Protein AF-A0ABD5UNC5-F1 (afdb_monomer_lite)

Organism: NCBI:txid2004704

pLDDT: mean 85.74, std 14.03, range [37.25, 97.56]

Structure (mmCIF, N/CA/C/O backbone):
data_AF-A0ABD5UNC5-F1
#
_entry.id   AF-A0ABD5UNC5-F1
#
loop_
_atom_site.group_PDB
_atom_site.id
_atom_site.type_symbol
_atom_site.label_atom_id
_atom_site.label_alt_id
_atom_site.label_comp_id
_atom_site.label_asym_id
_atom_site.label_entity_id
_atom_site.label_seq_id
_atom_site.pdbx_PDB_ins_code
_atom_site.Cartn_x
_atom_site.Cartn_y
_atom_site.Cartn_z
_atom_site.occupancy
_atom_site.B_iso_or_equiv
_atom_site.auth_seq_id
_atom_site.auth_comp_id
_atom_site.auth_asym_id
_atom_site.auth_atom_id
_atom_site.pdbx_PDB_model_num
ATOM 1 N N . MET A 1 1 ? -6.458 -0.733 -30.328 1.00 37.25 1 MET A N 1
ATOM 2 C CA . MET A 1 1 ? -7.534 -0.278 -29.424 1.00 37.25 1 MET A CA 1
ATOM 3 C C . MET A 1 1 ? -7.035 0.997 -28.758 1.00 37.25 1 MET A C 1
ATOM 5 O O . MET A 1 1 ? -5.871 1.018 -28.375 1.00 37.25 1 MET A O 1
ATOM 9 N N . GLU A 1 2 ? -7.811 2.083 -28.759 1.00 41.31 2 GLU A N 1
ATOM 10 C CA . GLU A 1 2 ? -7.391 3.372 -28.186 1.00 41.31 2 GLU A CA 1
ATOM 11 C C . GLU A 1 2 ? -7.796 3.440 -26.714 1.00 41.31 2 GLU A C 1
ATOM 13 O O . GLU A 1 2 ? -8.978 3.380 -26.391 1.00 41.31 2 GLU A O 1
ATOM 18 N N . PHE A 1 3 ? -6.804 3.547 -25.832 1.00 47.53 3 PHE A N 1
ATOM 19 C CA . PHE A 1 3 ? -7.015 3.839 -24.422 1.00 47.53 3 PHE A CA 1
ATOM 20 C C . PHE A 1 3 ? -7.286 5.344 -24.301 1.00 47.53 3 PHE A C 1
ATOM 22 O O . PHE A 1 3 ? -6.379 6.155 -24.470 1.00 47.53 3 PHE A O 1
ATOM 29 N N . THR A 1 4 ? -8.551 5.726 -24.129 1.00 44.34 4 THR A N 1
ATOM 30 C CA . THR A 1 4 ? -8.990 7.137 -24.101 1.00 44.34 4 THR A CA 1
ATOM 31 C C . THR A 1 4 ? -9.216 7.694 -22.697 1.00 44.34 4 THR A C 1
ATOM 33 O O . THR A 1 4 ? -9.552 8.871 -22.563 1.00 44.34 4 THR A O 1
ATOM 36 N N . GLU A 1 5 ? -9.016 6.903 -21.642 1.00 49.81 5 GLU A N 1
ATOM 37 C CA . GLU A 1 5 ? -9.008 7.435 -20.279 1.00 49.81 5 GLU A CA 1
ATOM 38 C C . GLU A 1 5 ? -7.608 7.958 -19.937 1.00 49.81 5 GLU A C 1
ATOM 40 O O . GLU A 1 5 ? -6.726 7.211 -19.528 1.00 49.81 5 GLU A O 1
ATOM 45 N N . LYS A 1 6 ? -7.403 9.278 -20.046 1.00 56.34 6 LYS A N 1
ATOM 46 C CA . LYS A 1 6 ? -6.459 9.956 -19.134 1.00 56.34 6 LYS A CA 1
ATOM 47 C C . LYS A 1 6 ? -6.861 9.558 -17.718 1.00 56.34 6 LYS A C 1
ATOM 49 O O . LYS A 1 6 ? -8.071 9.555 -17.506 1.00 56.34 6 LYS A O 1
ATOM 54 N N . PHE A 1 7 ? -5.921 9.235 -16.813 1.00 55.91 7 PHE A N 1
ATOM 55 C CA . PHE A 1 7 ? -6.208 8.771 -15.442 1.00 55.91 7 PHE A CA 1
ATOM 56 C C . PHE A 1 7 ? -7.476 9.424 -14.893 1.00 55.91 7 PHE A C 1
ATOM 58 O O . PHE A 1 7 ? -7.463 10.564 -14.424 1.00 55.91 7 PHE A O 1
ATOM 65 N N . ASN A 1 8 ? -8.598 8.716 -15.020 1.00 49.81 8 ASN A N 1
ATOM 66 C CA . ASN A 1 8 ? -9.839 9.181 -14.459 1.00 49.81 8 ASN A CA 1
ATOM 67 C C . ASN A 1 8 ? -9.740 8.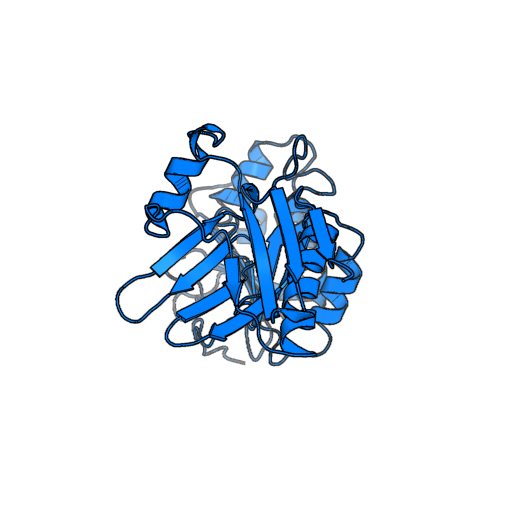752 -13.006 1.00 49.81 8 ASN A C 1
ATOM 69 O O . ASN A 1 8 ? -9.788 7.559 -12.709 1.00 49.81 8 ASN A O 1
ATOM 73 N N . ALA A 1 9 ? -9.502 9.734 -12.136 1.00 49.94 9 ALA A N 1
ATOM 74 C CA . ALA A 1 9 ? -9.335 9.630 -10.690 1.00 49.94 9 ALA A CA 1
ATOM 75 C C . ALA A 1 9 ? -10.591 9.104 -9.959 1.00 49.94 9 ALA A C 1
ATOM 77 O O . ALA A 1 9 ? -10.837 9.468 -8.812 1.00 49.94 9 ALA A O 1
ATOM 78 N N . ALA A 1 10 ? -11.404 8.272 -10.618 1.00 54.72 10 ALA A N 1
ATOM 79 C CA . ALA A 1 10 ? -12.440 7.446 -10.021 1.00 54.72 10 ALA A CA 1
ATOM 80 C C . ALA A 1 10 ? -11.752 6.369 -9.164 1.00 54.72 10 ALA A C 1
ATOM 82 O O . ALA A 1 10 ? -11.557 5.238 -9.588 1.00 54.72 10 ALA A O 1
ATOM 83 N N . GLU A 1 11 ? -11.286 6.857 -8.018 1.00 71.31 11 GLU A N 1
ATOM 84 C CA . GLU A 1 11 ? -10.721 6.263 -6.812 1.00 71.31 11 GLU A CA 1
ATOM 85 C C . GLU A 1 11 ? -9.993 4.910 -6.947 1.00 71.31 11 GLU A C 1
ATOM 87 O O . GLU A 1 11 ? -10.615 3.888 -7.250 1.00 71.31 11 GLU A O 1
ATOM 92 N N . PRO A 1 12 ? -8.677 4.841 -6.644 1.00 89.06 12 PRO A N 1
ATOM 93 C CA . PRO A 1 12 ? -8.056 3.571 -6.274 1.00 89.06 12 PRO A CA 1
ATOM 94 C C . PRO A 1 12 ? -8.905 2.814 -5.258 1.00 89.06 12 PRO A C 1
ATOM 96 O O . PRO A 1 12 ? -9.406 3.371 -4.288 1.00 89.06 12 PRO A O 1
ATOM 99 N N . THR A 1 13 ? -9.019 1.508 -5.461 1.00 93.19 13 THR A N 1
ATOM 100 C CA . THR A 1 13 ? -9.712 0.627 -4.514 1.00 93.19 13 THR A CA 1
ATOM 101 C C . THR A 1 13 ? -8.824 0.273 -3.326 1.00 93.19 13 THR A C 1
ATOM 103 O O . THR A 1 13 ? -9.299 0.112 -2.205 1.00 93.19 13 THR A O 1
ATOM 106 N N . HIS A 1 14 ? -7.521 0.149 -3.578 1.00 95.31 14 HIS A N 1
ATOM 107 C CA . HIS A 1 14 ? -6.526 -0.314 -2.626 1.00 95.31 14 HIS A CA 1
ATOM 108 C C . HIS A 1 14 ? -5.217 0.445 -2.819 1.00 95.31 14 HIS A C 1
ATOM 110 O O . HIS A 1 14 ? -5.022 1.179 -3.791 1.00 95.31 14 HIS A O 1
ATOM 116 N N . ARG A 1 15 ? -4.292 0.231 -1.892 1.00 94.56 15 ARG A N 1
ATOM 117 C CA . ARG A 1 15 ? -2.921 0.716 -1.982 1.00 94.56 15 ARG A CA 1
ATOM 118 C C . ARG A 1 15 ? -1.950 -0.304 -1.413 1.00 94.56 15 ARG A C 1
ATOM 120 O O . ARG A 1 15 ? -2.262 -0.979 -0.432 1.00 94.56 15 ARG A O 1
ATOM 127 N N . LEU A 1 16 ? -0.771 -0.374 -2.016 1.00 96.06 16 LEU A N 1
ATOM 128 C CA . LEU A 1 16 ? 0.366 -1.093 -1.460 1.00 96.06 16 LEU A CA 1
ATOM 129 C C . LEU A 1 16 ? 1.067 -0.181 -0.455 1.00 96.06 16 LEU A C 1
ATOM 131 O O . LEU A 1 16 ? 1.453 0.939 -0.793 1.00 96.06 16 LEU A O 1
ATOM 135 N N . VAL A 1 17 ? 1.249 -0.656 0.772 1.00 93.00 17 VAL A N 1
ATOM 136 C CA . VAL A 1 17 ? 1.934 0.096 1.826 1.00 93.00 17 VAL A CA 1
ATOM 137 C C . VAL A 1 17 ? 3.121 -0.688 2.352 1.00 93.00 17 VAL A C 1
ATOM 139 O O . VAL A 1 17 ? 3.086 -1.912 2.447 1.00 93.00 17 VAL A O 1
ATOM 142 N N . THR A 1 18 ? 4.173 0.045 2.704 1.00 91.19 18 THR A N 1
ATOM 143 C CA . THR A 1 18 ? 5.412 -0.493 3.269 1.00 91.19 18 THR A CA 1
ATOM 144 C C . THR A 1 18 ? 5.856 0.405 4.416 1.00 91.19 18 THR A C 1
ATOM 146 O O . THR A 1 18 ? 6.025 1.613 4.220 1.00 91.19 18 THR A O 1
ATOM 149 N N . ARG A 1 19 ? 6.080 -0.156 5.604 1.00 88.62 19 ARG A N 1
ATOM 150 C CA . ARG A 1 19 ? 6.693 0.556 6.727 1.00 88.62 19 ARG A CA 1
ATOM 151 C C . ARG A 1 19 ? 8.207 0.439 6.668 1.00 88.62 19 ARG A C 1
ATOM 153 O O . ARG A 1 19 ? 8.762 -0.613 6.376 1.00 88.62 19 ARG A O 1
ATOM 160 N N . ARG A 1 20 ? 8.882 1.534 7.022 1.00 83.06 20 ARG A N 1
ATOM 161 C CA . ARG A 1 20 ? 10.329 1.527 7.247 1.00 83.06 20 ARG A CA 1
ATOM 162 C C . ARG A 1 20 ? 10.616 0.866 8.589 1.00 83.06 20 ARG A C 1
ATOM 164 O O . ARG A 1 20 ? 10.454 1.493 9.635 1.00 83.06 20 ARG A O 1
ATOM 171 N N . LEU A 1 21 ? 11.011 -0.400 8.544 1.00 84.12 21 LEU A N 1
ATOM 172 C CA . LEU A 1 21 ? 11.432 -1.150 9.720 1.00 84.12 21 LEU A CA 1
ATOM 173 C C . LEU A 1 21 ? 12.864 -0.761 10.113 1.00 84.12 21 LEU A C 1
ATOM 175 O O . LEU A 1 21 ? 13.703 -0.451 9.266 1.00 84.12 21 LEU A O 1
ATOM 179 N N . SER A 1 22 ? 13.152 -0.762 11.415 1.00 83.69 22 SER A N 1
ATOM 180 C CA . SER A 1 22 ? 14.486 -0.419 11.916 1.00 83.69 22 SER A CA 1
ATOM 181 C C . SER A 1 22 ? 15.537 -1.393 11.377 1.00 83.69 22 SER A C 1
ATOM 183 O O . SER A 1 22 ? 15.379 -2.605 11.496 1.00 83.69 22 SER A O 1
ATOM 185 N N . GLY A 1 23 ? 16.610 -0.857 10.792 1.00 85.50 23 GLY A N 1
ATOM 186 C CA . GLY A 1 23 ? 17.706 -1.650 10.231 1.00 85.50 23 GLY A CA 1
ATOM 187 C C . GLY A 1 23 ? 17.432 -2.275 8.860 1.00 85.50 23 GLY A C 1
ATOM 188 O O . GLY A 1 23 ? 18.337 -2.914 8.336 1.00 85.50 23 GLY A O 1
ATOM 189 N N . VAL A 1 24 ? 16.246 -2.067 8.277 1.00 87.38 24 VAL A N 1
ATOM 190 C CA . VAL A 1 24 ? 15.880 -2.559 6.940 1.00 87.38 24 VAL A CA 1
ATOM 191 C C . VAL A 1 24 ? 16.110 -1.461 5.902 1.00 87.38 24 VAL A C 1
ATOM 193 O O . VAL A 1 24 ? 15.627 -0.335 6.052 1.00 87.38 24 VAL A O 1
ATOM 196 N N . LYS A 1 25 ? 16.862 -1.784 4.853 1.00 87.06 25 LYS A N 1
ATOM 197 C CA . LYS A 1 25 ? 17.109 -0.941 3.679 1.00 87.06 25 LYS A CA 1
ATOM 198 C C . LYS A 1 25 ? 16.120 -1.273 2.566 1.00 87.06 25 LYS A C 1
ATOM 200 O O . LYS A 1 25 ? 15.528 -2.343 2.554 1.00 87.06 25 LYS A O 1
ATOM 205 N N . ASP A 1 26 ? 15.959 -0.368 1.606 1.00 84.56 26 ASP A N 1
ATOM 206 C CA . ASP A 1 26 ? 14.954 -0.511 0.542 1.00 84.56 26 ASP A CA 1
ATOM 207 C C . ASP A 1 26 ? 15.182 -1.702 -0.401 1.00 84.56 26 ASP A C 1
ATOM 209 O O . ASP A 1 26 ? 14.208 -2.212 -0.953 1.00 84.56 26 ASP A O 1
ATOM 213 N N . TRP A 1 27 ? 16.435 -2.129 -0.566 1.00 84.38 27 TRP A N 1
ATOM 214 C CA . TRP A 1 27 ? 16.829 -3.291 -1.370 1.00 84.38 27 TRP A CA 1
ATOM 215 C C . TRP A 1 27 ? 16.905 -4.597 -0.563 1.00 84.38 27 TRP A C 1
ATOM 217 O O . TRP A 1 27 ? 17.105 -5.656 -1.145 1.00 84.38 27 TRP A O 1
ATOM 227 N N . ASP A 1 28 ? 16.712 -4.562 0.761 1.00 88.62 28 ASP A N 1
ATOM 228 C CA . ASP A 1 28 ? 16.601 -5.796 1.549 1.00 88.62 28 ASP A CA 1
ATOM 229 C C . ASP A 1 28 ? 15.289 -6.530 1.200 1.00 88.62 28 ASP A C 1
ATOM 231 O O . ASP A 1 28 ? 14.371 -5.946 0.624 1.00 88.62 28 ASP A O 1
ATOM 235 N N . GLU A 1 29 ? 15.142 -7.800 1.591 1.00 86.69 29 GLU A N 1
ATOM 236 C CA . GLU A 1 29 ? 13.935 -8.604 1.300 1.00 86.69 29 GLU A CA 1
ATOM 237 C C . GLU A 1 29 ? 12.630 -7.966 1.809 1.00 86.69 29 GLU A C 1
ATOM 239 O O . GLU A 1 29 ? 11.585 -8.087 1.173 1.00 86.69 29 GLU A O 1
ATOM 244 N N . LEU A 1 30 ? 12.700 -7.265 2.946 1.00 88.25 30 LEU A N 1
ATOM 245 C CA . LEU A 1 30 ? 11.582 -6.529 3.554 1.00 88.25 30 LEU A CA 1
ATOM 246 C C . LEU A 1 30 ? 11.577 -5.036 3.174 1.00 88.25 30 LEU A C 1
ATOM 248 O O . LEU A 1 30 ? 10.796 -4.250 3.714 1.00 88.25 30 LEU A O 1
ATOM 252 N N . GLY A 1 31 ? 12.496 -4.629 2.301 1.00 88.12 31 GLY A N 1
ATOM 253 C CA . GLY A 1 31 ? 12.690 -3.258 1.861 1.00 88.12 31 GLY A CA 1
ATOM 254 C C . GLY A 1 31 ? 11.574 -2.770 0.948 1.00 88.12 31 GLY A C 1
ATOM 255 O O . GLY A 1 31 ? 11.009 -3.532 0.165 1.00 88.12 31 GLY A O 1
ATOM 256 N N . GLY A 1 32 ? 11.259 -1.474 1.023 1.00 89.44 32 GLY A N 1
ATOM 257 C CA . GLY A 1 32 ? 10.120 -0.905 0.303 1.00 89.44 32 GLY A CA 1
ATOM 258 C C . GLY A 1 32 ? 10.171 -1.130 -1.211 1.00 89.44 32 GLY A C 1
ATOM 259 O O . GLY A 1 32 ? 9.135 -1.410 -1.812 1.00 89.44 32 GLY A O 1
ATOM 260 N N . VAL A 1 33 ? 11.362 -1.060 -1.819 1.00 89.94 33 VAL A N 1
ATOM 261 C CA . VAL A 1 33 ? 11.522 -1.271 -3.266 1.00 89.94 33 VAL A CA 1
ATOM 262 C C . VAL A 1 33 ? 11.412 -2.748 -3.628 1.00 89.94 33 VAL A C 1
ATOM 264 O O . VAL A 1 33 ? 10.705 -3.083 -4.576 1.00 89.94 33 VAL A O 1
ATOM 267 N N . THR A 1 34 ? 12.042 -3.644 -2.866 1.00 91.25 34 THR A N 1
ATOM 268 C CA . THR A 1 34 ? 11.933 -5.092 -3.103 1.00 91.25 34 THR A CA 1
ATOM 269 C C . THR A 1 34 ? 10.481 -5.563 -3.036 1.00 91.25 34 THR A C 1
ATOM 271 O O . THR A 1 34 ? 10.030 -6.301 -3.914 1.00 91.25 34 THR A O 1
ATOM 274 N N . VAL A 1 35 ? 9.722 -5.079 -2.049 1.00 93.56 35 VAL A N 1
ATOM 275 C CA . VAL A 1 35 ? 8.286 -5.357 -1.916 1.00 93.56 35 VAL A CA 1
ATOM 276 C C . VAL A 1 35 ? 7.491 -4.814 -3.100 1.00 93.56 35 VAL A C 1
ATOM 278 O O . VAL A 1 35 ? 6.660 -5.526 -3.666 1.00 93.56 35 VAL A O 1
ATOM 281 N N . GLU A 1 36 ? 7.745 -3.568 -3.502 1.00 94.81 36 GLU A N 1
ATOM 282 C CA . GLU A 1 36 ? 7.084 -2.968 -4.662 1.00 94.81 36 GLU A CA 1
ATOM 283 C C . GLU A 1 36 ? 7.355 -3.778 -5.935 1.00 94.81 36 GLU A C 1
ATOM 285 O O . GLU A 1 36 ? 6.426 -4.085 -6.677 1.00 94.81 36 GLU A O 1
ATOM 290 N N . ASN A 1 37 ? 8.595 -4.217 -6.149 1.00 94.06 37 ASN A N 1
ATOM 291 C CA . ASN A 1 37 ? 8.969 -5.039 -7.296 1.00 94.06 37 ASN A CA 1
ATOM 292 C C . ASN A 1 37 ? 8.259 -6.404 -7.288 1.00 94.06 37 ASN A C 1
ATOM 294 O O . ASN A 1 37 ? 7.805 -6.862 -8.337 1.00 94.06 37 ASN A O 1
ATOM 298 N N . GLN A 1 38 ? 8.116 -7.050 -6.125 1.00 94.69 38 GLN A N 1
ATOM 299 C CA . GLN A 1 38 ? 7.338 -8.290 -5.999 1.00 94.69 38 GLN A CA 1
ATOM 300 C C . GLN A 1 38 ? 5.862 -8.071 -6.353 1.00 94.69 38 GLN A C 1
ATOM 302 O O . GLN A 1 38 ? 5.294 -8.852 -7.117 1.00 94.69 38 GLN A O 1
ATOM 307 N N . ALA A 1 39 ? 5.256 -6.989 -5.858 1.00 96.56 39 ALA A N 1
ATOM 308 C CA . ALA A 1 39 ? 3.879 -6.639 -6.189 1.00 96.56 39 ALA A CA 1
ATOM 309 C C . ALA A 1 39 ? 3.716 -6.333 -7.686 1.00 96.56 39 ALA A C 1
ATOM 311 O O . ALA A 1 39 ? 2.791 -6.841 -8.316 1.00 96.56 39 ALA A O 1
ATOM 312 N N . ILE A 1 40 ? 4.633 -5.563 -8.282 1.00 96.69 40 ILE A N 1
ATOM 313 C CA . ILE A 1 40 ? 4.615 -5.243 -9.716 1.00 96.69 40 ILE A CA 1
ATOM 314 C C . ILE A 1 40 ? 4.693 -6.518 -10.562 1.00 96.69 40 ILE A C 1
ATOM 316 O O . ILE A 1 40 ? 3.942 -6.642 -11.526 1.00 96.69 40 ILE A O 1
ATOM 320 N N . ARG A 1 41 ? 5.532 -7.497 -10.194 1.00 96.75 41 ARG A N 1
ATOM 321 C CA . ARG A 1 41 ? 5.609 -8.789 -10.902 1.00 96.75 41 ARG A CA 1
ATOM 322 C C . ARG A 1 41 ? 4.266 -9.514 -10.935 1.00 96.75 41 ARG A C 1
ATOM 324 O O . ARG A 1 41 ? 3.909 -10.031 -11.987 1.00 96.75 41 ARG A O 1
ATOM 331 N N . VAL A 1 42 ? 3.529 -9.516 -9.823 1.00 96.81 42 VAL A N 1
ATOM 332 C CA . VAL A 1 42 ? 2.164 -10.066 -9.768 1.00 96.81 42 VAL A CA 1
ATOM 333 C C . VAL A 1 42 ? 1.223 -9.245 -10.644 1.00 96.81 42 VAL A C 1
ATOM 335 O O . VAL A 1 42 ? 0.482 -9.797 -11.443 1.00 96.81 42 VAL A O 1
ATOM 338 N N . LEU A 1 43 ? 1.262 -7.918 -10.532 1.00 97.19 43 LEU A N 1
ATOM 339 C CA . LEU A 1 43 ? 0.367 -7.021 -11.266 1.00 97.19 43 LEU A CA 1
ATOM 340 C C . LEU A 1 43 ? 0.548 -7.119 -12.786 1.00 97.19 43 LEU A C 1
ATOM 342 O O . LEU A 1 43 ? -0.435 -7.035 -13.520 1.00 97.19 43 LEU A O 1
ATOM 346 N N . MET A 1 44 ? 1.775 -7.342 -13.264 1.00 97.38 44 MET A N 1
ATOM 347 C CA . MET A 1 44 ? 2.052 -7.575 -14.684 1.00 97.38 44 MET A CA 1
ATOM 348 C C . MET A 1 44 ? 1.390 -8.850 -15.223 1.00 97.38 44 MET A C 1
ATOM 350 O O . MET A 1 44 ? 1.097 -8.893 -16.412 1.00 97.38 44 MET A O 1
ATOM 354 N N . ASP A 1 45 ? 1.077 -9.849 -14.387 1.00 96.38 45 ASP A N 1
ATOM 355 C CA . ASP A 1 45 ? 0.327 -11.039 -14.828 1.00 96.38 45 ASP A CA 1
ATOM 356 C C . ASP A 1 45 ? -1.122 -10.706 -15.228 1.00 96.38 45 ASP A C 1
ATOM 358 O O . ASP A 1 45 ? -1.757 -11.465 -15.960 1.00 96.38 45 ASP A O 1
ATOM 362 N N . TYR A 1 46 ? -1.640 -9.562 -14.771 1.00 95.00 46 TYR A N 1
ATOM 363 C CA . TYR A 1 46 ? -2.988 -9.075 -15.071 1.00 95.00 46 TYR A CA 1
ATOM 364 C C . TYR A 1 46 ? -2.996 -7.968 -16.138 1.00 95.00 46 TYR A C 1
ATOM 366 O O . TYR A 1 46 ? -4.064 -7.582 -16.613 1.00 95.00 46 TYR A O 1
ATOM 374 N N . GLY A 1 47 ? -1.827 -7.441 -16.513 1.00 94.69 47 GLY A N 1
ATOM 375 C CA . GLY A 1 47 ? -1.682 -6.341 -17.465 1.00 94.69 47 GLY A CA 1
ATOM 376 C C . GLY A 1 47 ? -1.461 -6.794 -18.910 1.00 94.69 47 GLY A C 1
ATOM 377 O O . GLY A 1 47 ? -0.928 -7.866 -19.174 1.00 94.69 47 GLY A O 1
ATOM 378 N N . THR A 1 48 ? -1.819 -5.931 -19.861 1.00 95.75 48 THR A N 1
ATOM 379 C CA . THR A 1 48 ? -1.450 -6.045 -21.285 1.00 95.75 48 THR A CA 1
ATOM 380 C C . THR A 1 48 ? -0.327 -5.079 -21.672 1.00 95.75 48 THR A C 1
ATOM 382 O O . THR A 1 48 ? 0.301 -5.238 -22.719 1.00 95.75 48 THR A O 1
ATOM 385 N N . ALA A 1 49 ? -0.047 -4.071 -20.841 1.00 96.06 49 ALA A N 1
ATOM 386 C CA . ALA A 1 49 ? 1.045 -3.131 -21.059 1.00 96.06 49 ALA A CA 1
ATOM 387 C C . ALA A 1 49 ? 1.564 -2.520 -19.752 1.00 96.06 49 ALA A C 1
ATOM 389 O O . ALA A 1 49 ? 0.852 -2.447 -18.748 1.00 96.06 49 ALA A O 1
ATOM 390 N N . VAL A 1 50 ? 2.793 -2.012 -19.813 1.00 96.19 50 VAL A N 1
ATOM 391 C CA . VAL A 1 50 ? 3.398 -1.162 -18.784 1.00 96.19 50 VAL A CA 1
ATOM 392 C C . VAL A 1 50 ? 3.745 0.181 -19.401 1.00 96.19 50 VAL A C 1
ATOM 394 O O . VAL A 1 50 ? 4.300 0.231 -20.499 1.00 96.19 50 VAL A O 1
ATOM 397 N N . HIS A 1 51 ? 3.422 1.265 -18.705 1.00 94.50 51 HIS A N 1
ATOM 398 C CA . HIS A 1 51 ? 3.900 2.600 -19.042 1.00 94.50 51 HIS A CA 1
ATOM 399 C C . HIS A 1 51 ? 4.970 3.034 -18.032 1.00 94.50 51 HIS A C 1
ATOM 401 O O . HIS A 1 51 ? 4.801 2.868 -16.822 1.00 94.50 51 HIS A O 1
ATOM 407 N N . LEU A 1 52 ? 6.074 3.571 -18.550 1.00 93.62 52 LEU A N 1
ATOM 408 C CA . LEU A 1 52 ? 7.256 3.997 -17.803 1.00 93.62 52 LEU A CA 1
ATOM 409 C C . LEU A 1 52 ? 7.498 5.483 -18.104 1.00 93.62 52 LEU A C 1
ATOM 411 O O . LEU A 1 52 ? 7.799 5.840 -19.242 1.00 93.62 52 LEU A O 1
ATOM 415 N N . GLY A 1 53 ? 7.351 6.350 -17.109 1.00 91.94 53 GLY A N 1
ATOM 416 C CA . GLY A 1 53 ? 7.728 7.757 -17.185 1.00 91.94 53 GLY A CA 1
ATOM 417 C C . GLY A 1 53 ? 9.163 7.924 -16.707 1.00 91.94 53 GLY A C 1
ATOM 418 O O . GLY A 1 53 ? 9.469 7.591 -15.563 1.00 91.94 53 GLY A O 1
ATOM 419 N N . LEU A 1 54 ? 10.039 8.440 -17.565 1.00 89.12 54 LEU A N 1
ATOM 420 C CA . LEU A 1 54 ? 11.471 8.559 -17.279 1.00 89.12 54 LEU A CA 1
ATOM 421 C C . LEU A 1 54 ? 11.927 10.017 -17.346 1.00 89.12 54 LEU A C 1
ATOM 423 O O . LEU A 1 54 ? 11.437 10.784 -18.172 1.00 89.12 54 LEU A O 1
ATOM 427 N N . ASP A 1 55 ? 12.890 10.403 -16.506 1.00 85.94 55 ASP A N 1
ATOM 428 C CA . ASP A 1 55 ? 13.536 11.711 -16.638 1.00 85.94 55 ASP A CA 1
ATOM 429 C C . ASP A 1 55 ? 14.492 11.695 -17.851 1.00 85.94 55 ASP A C 1
ATOM 431 O O . ASP A 1 55 ? 15.490 10.966 -17.839 1.00 85.94 55 ASP A O 1
ATOM 435 N N . PRO A 1 56 ? 14.254 12.516 -18.893 1.00 75.62 56 PRO A N 1
ATOM 436 C CA . PRO A 1 56 ? 15.116 12.572 -20.076 1.00 75.62 56 PRO A CA 1
ATOM 437 C C . PRO A 1 56 ? 16.545 13.027 -19.801 1.00 75.62 56 PRO A C 1
ATOM 439 O O . PRO A 1 56 ? 17.425 12.848 -20.642 1.00 75.62 56 PRO A O 1
ATOM 442 N N . LYS A 1 57 ? 16.793 13.665 -18.655 1.00 76.19 57 LYS A N 1
ATOM 443 C CA . LYS A 1 57 ? 18.129 14.129 -18.275 1.00 76.19 57 LYS A CA 1
ATOM 444 C C . LYS A 1 57 ? 19.010 12.988 -17.775 1.00 76.19 57 LYS A C 1
ATOM 446 O O . LYS A 1 57 ? 20.209 13.211 -17.601 1.00 76.19 57 LYS A O 1
ATOM 451 N N . HIS A 1 58 ? 18.448 11.795 -17.561 1.00 73.94 58 HIS A N 1
ATOM 452 C CA . HIS A 1 58 ? 19.177 10.635 -17.072 1.00 73.94 58 HIS A CA 1
ATOM 453 C C . HIS A 1 58 ? 19.455 9.617 -18.185 1.00 73.94 58 HIS A C 1
ATOM 455 O O . HIS A 1 58 ? 18.554 8.968 -18.713 1.00 73.94 58 HIS A O 1
ATOM 461 N N . GLY A 1 59 ? 20.733 9.462 -18.543 1.00 65.06 59 GLY A N 1
ATOM 462 C CA . GLY A 1 59 ? 21.168 8.608 -19.657 1.00 65.06 59 GLY A CA 1
ATOM 463 C C . GLY A 1 59 ? 21.141 7.101 -19.377 1.00 65.06 59 GLY A C 1
ATOM 464 O O . GLY A 1 59 ? 21.362 6.317 -20.290 1.00 65.06 59 GLY A O 1
ATOM 465 N N . GLN A 1 60 ? 20.863 6.658 -18.148 1.00 73.38 60 GLN A N 1
ATOM 466 C CA . GLN A 1 60 ? 20.914 5.226 -17.811 1.00 73.38 60 GLN A CA 1
ATOM 467 C C . GLN A 1 60 ? 19.767 4.393 -18.414 1.00 73.38 60 GLN A C 1
ATOM 469 O O . GLN A 1 60 ? 19.821 3.167 -18.400 1.00 73.38 60 GLN A O 1
ATOM 474 N N . PHE A 1 61 ? 18.766 5.032 -19.030 1.00 82.31 61 PHE A N 1
ATOM 475 C CA . PHE A 1 61 ? 17.629 4.349 -19.656 1.00 82.31 61 PHE A CA 1
ATOM 476 C C . PHE A 1 61 ? 17.736 4.209 -21.185 1.00 82.31 61 PHE A C 1
ATOM 478 O O . PHE A 1 61 ? 16.726 4.004 -21.856 1.00 82.31 61 PHE A O 1
ATOM 485 N N . GLU A 1 62 ? 18.939 4.289 -21.765 1.00 83.94 62 GLU A N 1
ATOM 486 C CA . GLU A 1 62 ? 19.161 4.146 -23.218 1.00 83.94 62 GLU A CA 1
ATOM 487 C C . GLU A 1 62 ? 18.547 2.863 -23.805 1.00 83.94 62 GLU A C 1
ATOM 489 O O . GLU A 1 62 ? 17.954 2.896 -24.884 1.00 83.94 62 GLU A O 1
ATOM 494 N N . THR A 1 63 ? 18.641 1.735 -23.092 1.00 86.62 63 THR A N 1
ATOM 495 C CA . THR A 1 63 ? 18.041 0.465 -23.533 1.00 86.62 63 THR A CA 1
ATOM 496 C C . THR A 1 63 ? 16.523 0.579 -23.644 1.00 86.62 63 THR A C 1
ATOM 498 O O . THR A 1 63 ? 15.959 0.167 -24.653 1.00 86.62 63 THR A O 1
ATOM 501 N N . VAL A 1 64 ? 15.868 1.214 -22.665 1.00 87.69 64 VAL A N 1
ATOM 502 C CA . VAL A 1 64 ? 14.420 1.469 -22.701 1.00 87.69 64 VAL A CA 1
ATOM 503 C C . VAL A 1 64 ? 14.063 2.364 -23.883 1.00 87.69 64 VAL A C 1
ATOM 505 O O . VAL A 1 64 ? 13.154 2.040 -24.639 1.00 87.69 64 VAL A O 1
ATOM 508 N N . GLN A 1 65 ? 14.810 3.448 -24.089 1.00 86.56 65 GLN A N 1
ATOM 509 C CA . GLN A 1 65 ? 14.564 4.386 -25.187 1.00 86.56 65 GLN A CA 1
ATOM 510 C C . GLN A 1 65 ? 14.729 3.743 -26.570 1.00 86.56 65 GLN A C 1
ATOM 512 O O . GLN A 1 65 ? 14.073 4.148 -27.529 1.00 86.56 65 GLN A O 1
ATOM 517 N N . ARG A 1 66 ? 15.622 2.754 -26.687 1.00 88.25 66 ARG A N 1
ATOM 518 C CA . ARG A 1 66 ? 15.886 2.033 -27.935 1.00 88.25 66 ARG A CA 1
ATOM 519 C C . ARG A 1 66 ? 14.869 0.929 -28.207 1.00 88.25 66 ARG A C 1
ATOM 521 O O . ARG A 1 66 ? 14.549 0.686 -29.369 1.00 88.25 66 ARG A O 1
ATOM 528 N N . GLU A 1 67 ? 14.452 0.212 -27.169 1.00 92.50 67 GLU A N 1
ATOM 529 C CA . GLU A 1 67 ? 13.688 -1.033 -27.308 1.00 92.50 67 GLU A CA 1
ATOM 530 C C . GLU A 1 67 ? 12.183 -0.831 -27.134 1.00 92.50 67 GLU A C 1
ATOM 532 O O . GLU A 1 67 ? 11.405 -1.553 -27.755 1.00 92.50 67 GLU A O 1
ATOM 537 N N . LEU A 1 68 ? 11.762 0.175 -26.365 1.00 93.94 68 LEU A N 1
ATOM 538 C CA . LEU A 1 68 ? 10.351 0.464 -26.139 1.00 93.94 68 LEU A CA 1
ATOM 539 C C . LEU A 1 68 ? 9.829 1.586 -27.027 1.00 93.94 68 LEU A C 1
ATOM 541 O O . LEU A 1 68 ? 10.545 2.479 -27.479 1.00 93.94 68 LEU A O 1
ATOM 545 N N . THR A 1 69 ? 8.518 1.554 -27.253 1.00 92.06 69 THR A N 1
ATOM 546 C CA . THR A 1 69 ? 7.847 2.586 -28.040 1.00 92.06 69 THR A CA 1
ATOM 547 C C . THR A 1 69 ? 7.581 3.802 -27.165 1.00 92.06 69 THR A C 1
ATOM 549 O O . THR A 1 69 ? 6.869 3.696 -26.165 1.00 92.06 69 THR A O 1
ATOM 552 N N . GLN A 1 70 ? 8.099 4.966 -27.560 1.00 92.31 70 GLN A N 1
ATOM 553 C CA . GLN A 1 70 ? 7.710 6.228 -26.936 1.00 92.31 70 GLN A CA 1
ATOM 554 C C . GLN A 1 70 ? 6.223 6.495 -27.197 1.00 92.31 70 GLN A C 1
ATOM 556 O O . GLN A 1 70 ? 5.741 6.413 -28.333 1.00 92.31 70 GLN A O 1
ATOM 561 N N . VAL A 1 71 ? 5.488 6.801 -26.134 1.00 90.19 71 VAL A N 1
ATOM 562 C CA . VAL A 1 71 ? 4.073 7.143 -26.205 1.00 90.19 71 VAL A CA 1
ATOM 563 C C . VAL A 1 71 ? 3.951 8.555 -26.788 1.00 90.19 71 VAL A C 1
ATOM 565 O O . VAL A 1 71 ? 4.596 9.474 -26.294 1.00 90.19 71 VAL A O 1
ATOM 568 N N . PRO A 1 72 ? 3.151 8.766 -27.851 1.00 86.56 72 PRO A N 1
ATOM 569 C CA . PRO A 1 72 ? 2.928 10.108 -28.380 1.00 86.56 72 PRO A CA 1
ATOM 570 C C . PRO A 1 72 ? 2.223 10.995 -27.349 1.00 86.56 72 PRO A C 1
ATOM 572 O O . PRO A 1 72 ? 1.258 10.527 -26.753 1.00 86.56 72 PRO A O 1
ATOM 575 N N . ASP A 1 73 ? 2.568 12.283 -27.255 1.00 83.19 73 ASP A N 1
ATOM 576 C CA . ASP A 1 73 ? 2.017 13.246 -26.275 1.00 83.19 73 ASP A CA 1
ATOM 577 C C . ASP A 1 73 ? 0.486 13.193 -26.130 1.00 83.19 73 ASP A C 1
ATOM 579 O O . ASP A 1 73 ? -0.071 13.260 -25.037 1.00 83.19 73 ASP A O 1
ATOM 583 N N . SER A 1 74 ? -0.226 13.025 -27.250 1.00 81.00 74 SER A N 1
ATOM 584 C CA . SER A 1 74 ? -1.695 12.901 -27.284 1.00 81.00 74 SER A CA 1
ATOM 585 C C . SER A 1 74 ? -2.262 11.695 -26.516 1.00 81.00 74 SER A C 1
ATOM 587 O O . SER A 1 74 ? -3.464 11.650 -26.256 1.00 81.00 74 SER A O 1
ATOM 589 N N . LYS A 1 75 ? -1.410 10.718 -26.201 1.00 79.75 75 LYS A N 1
ATOM 590 C CA . LYS A 1 75 ? -1.710 9.433 -25.566 1.00 79.75 75 LYS A CA 1
ATOM 591 C C . LYS A 1 75 ? -0.962 9.237 -24.246 1.00 79.75 75 LYS A C 1
ATOM 593 O O . LYS A 1 75 ? -1.203 8.215 -23.608 1.00 79.75 75 LYS A O 1
ATOM 598 N N . CYS A 1 76 ? -0.097 10.175 -23.848 1.00 83.88 76 CYS A N 1
ATOM 599 C CA . CYS A 1 76 ? 0.556 10.125 -22.546 1.00 83.88 76 CYS A CA 1
ATOM 600 C C . CYS A 1 76 ? -0.496 10.152 -21.439 1.00 83.88 76 CYS A C 1
ATOM 602 O O . CYS A 1 76 ? -1.475 10.911 -21.489 1.00 83.88 76 CYS A O 1
ATOM 604 N N . MET A 1 77 ? -0.282 9.313 -20.437 1.00 80.44 77 MET A N 1
ATOM 605 C CA . MET A 1 77 ? -1.122 9.248 -19.251 1.00 80.44 77 MET A CA 1
ATOM 606 C C . MET A 1 77 ? -0.542 10.033 -18.087 1.00 80.44 77 MET A C 1
ATOM 608 O O . MET A 1 77 ? -1.312 10.584 -17.299 1.00 80.44 77 MET A O 1
ATOM 612 N N . PHE A 1 78 ? 0.782 10.125 -17.992 1.00 83.44 78 PHE A N 1
ATOM 613 C CA . PHE A 1 78 ? 1.450 10.823 -16.904 1.00 83.44 78 PHE A CA 1
ATOM 614 C C . PHE A 1 78 ? 1.426 12.334 -17.140 1.00 83.44 78 PHE A C 1
ATOM 616 O O . PHE A 1 78 ? 1.855 12.847 -18.177 1.00 83.44 78 PHE A O 1
ATOM 623 N N . ILE A 1 79 ? 0.890 13.078 -16.172 1.00 71.88 79 ILE A N 1
ATOM 624 C CA . ILE A 1 79 ? 0.764 14.533 -16.284 1.00 71.88 79 ILE A CA 1
ATOM 625 C C . ILE A 1 79 ? 2.151 15.158 -16.123 1.00 71.88 79 ILE A C 1
ATOM 627 O O . ILE A 1 79 ? 2.756 15.068 -15.060 1.00 71.88 79 ILE A O 1
ATOM 631 N N . GLY A 1 80 ? 2.628 15.841 -17.166 1.00 66.94 80 GLY A N 1
ATOM 632 C CA . GLY A 1 80 ? 3.931 16.512 -17.152 1.00 66.94 80 GLY A CA 1
ATOM 633 C C . GLY A 1 80 ? 5.119 15.600 -17.471 1.00 66.94 80 GLY A C 1
ATOM 634 O O . GLY A 1 80 ? 6.257 16.042 -17.321 1.00 66.94 80 GLY A O 1
ATOM 635 N N . SER A 1 81 ? 4.874 14.362 -17.919 1.00 65.81 81 SER A N 1
ATOM 636 C CA . SER A 1 81 ? 5.916 13.515 -18.500 1.00 65.81 81 SER A CA 1
ATOM 637 C C . SER A 1 81 ? 5.883 13.606 -20.024 1.00 65.81 81 SER A C 1
ATOM 639 O O . SER A 1 81 ? 4.985 13.075 -20.674 1.00 65.81 81 SER A O 1
ATOM 641 N N . ASP A 1 82 ? 6.897 14.251 -20.596 1.00 69.50 82 ASP A N 1
ATOM 642 C CA . ASP A 1 82 ? 7.112 14.283 -22.051 1.00 69.50 82 ASP A CA 1
ATOM 643 C C . ASP A 1 82 ? 7.881 13.029 -22.543 1.00 69.50 82 ASP A C 1
ATOM 645 O O . ASP A 1 82 ? 8.201 12.895 -23.723 1.00 69.50 82 ASP A O 1
ATOM 649 N N . HIS A 1 83 ? 8.233 12.116 -21.627 1.00 87.44 83 HIS A N 1
ATOM 650 C CA . HIS A 1 83 ? 9.117 10.966 -21.864 1.00 87.44 83 HIS A CA 1
ATOM 651 C C . HIS A 1 83 ? 8.515 9.687 -21.275 1.00 87.44 83 HIS A C 1
ATOM 653 O O . HIS A 1 83 ? 9.077 9.037 -20.391 1.00 87.44 83 HIS A O 1
ATOM 659 N N . GLU A 1 84 ? 7.333 9.350 -21.783 1.00 92.12 84 GLU A N 1
ATOM 660 C CA . GLU A 1 84 ? 6.602 8.135 -21.450 1.00 92.12 84 GLU A CA 1
ATOM 661 C C . GLU A 1 84 ? 6.887 7.038 -22.487 1.00 92.12 84 GLU A C 1
ATOM 663 O O . GLU A 1 84 ? 6.793 7.261 -23.696 1.00 92.12 84 GLU A O 1
ATOM 668 N N . PHE A 1 85 ? 7.224 5.839 -22.020 1.00 93.88 85 PHE A N 1
ATOM 669 C CA . PHE A 1 85 ? 7.501 4.663 -22.845 1.00 93.88 85 PHE A CA 1
ATOM 670 C C . PHE A 1 85 ? 6.515 3.549 -22.535 1.00 93.88 85 PHE A C 1
ATOM 672 O O . PHE A 1 85 ? 6.112 3.371 -21.387 1.00 93.88 85 PHE A O 1
ATOM 679 N N . ARG A 1 86 ? 6.157 2.772 -23.556 1.00 95.00 86 ARG A N 1
ATOM 680 C CA . ARG A 1 86 ? 5.251 1.633 -23.432 1.00 95.00 86 ARG A CA 1
ATOM 681 C C . ARG A 1 86 ? 5.972 0.318 -23.699 1.00 95.00 86 ARG A C 1
ATOM 683 O O . ARG A 1 86 ? 6.524 0.126 -24.782 1.00 95.00 86 ARG A O 1
ATOM 690 N N . ALA A 1 87 ? 5.856 -0.588 -22.736 1.00 96.81 87 ALA A N 1
ATOM 691 C CA . ALA A 1 87 ? 6.204 -1.998 -22.841 1.00 96.81 87 ALA A CA 1
ATOM 692 C C . ALA A 1 87 ? 4.927 -2.825 -23.068 1.00 96.81 87 ALA A C 1
ATOM 694 O O . ALA A 1 87 ? 3.906 -2.582 -22.417 1.00 96.81 87 ALA A O 1
ATOM 695 N N . SER A 1 88 ? 4.960 -3.786 -23.984 1.00 96.81 88 SER A N 1
ATOM 696 C CA . SER A 1 88 ? 3.877 -4.745 -24.228 1.00 96.81 88 SER A CA 1
ATOM 697 C C . SER A 1 88 ? 4.087 -5.990 -23.373 1.00 96.81 88 SER A C 1
ATOM 699 O O . SER A 1 88 ? 5.196 -6.513 -23.299 1.00 96.81 88 SER A O 1
ATOM 701 N N . LEU A 1 89 ? 3.038 -6.464 -22.702 1.00 96.50 89 LEU A N 1
ATOM 702 C CA . LEU A 1 89 ? 3.107 -7.678 -21.892 1.00 96.50 89 LEU A CA 1
ATOM 703 C C . LEU A 1 89 ? 2.449 -8.853 -22.632 1.00 96.50 89 LEU A C 1
ATOM 705 O O . LEU A 1 89 ? 1.358 -8.672 -23.181 1.00 96.50 89 LEU A O 1
ATOM 709 N N . PRO A 1 90 ? 3.050 -10.060 -22.583 1.00 96.44 90 PRO A N 1
ATOM 710 C CA . PRO A 1 90 ? 4.209 -10.450 -21.765 1.00 96.44 90 PRO A CA 1
ATOM 711 C C . PRO A 1 90 ? 5.590 -10.219 -22.408 1.00 96.44 90 PRO A C 1
ATOM 713 O O . PRO A 1 90 ? 6.598 -10.492 -21.758 1.00 96.44 90 PRO A O 1
ATOM 716 N N . GLU A 1 91 ? 5.662 -9.768 -23.660 1.00 97.12 91 GLU A N 1
ATOM 717 C CA . GLU A 1 91 ? 6.891 -9.774 -24.468 1.00 97.12 91 GLU A CA 1
ATOM 718 C C . GLU A 1 91 ? 8.038 -8.967 -23.844 1.00 97.12 91 GLU A C 1
ATOM 720 O O . GLU A 1 91 ? 9.167 -9.453 -23.770 1.00 97.12 91 GLU A O 1
ATOM 725 N N . ASP A 1 92 ? 7.738 -7.777 -23.327 1.00 97.25 92 ASP A N 1
ATOM 726 C CA . ASP A 1 92 ? 8.725 -6.843 -22.782 1.00 97.25 92 ASP A CA 1
ATOM 727 C C . ASP A 1 92 ? 8.916 -6.996 -21.261 1.00 97.25 92 ASP A C 1
ATOM 729 O O . ASP A 1 92 ? 9.621 -6.202 -20.632 1.00 97.25 92 ASP A O 1
ATOM 733 N N . ARG A 1 93 ? 8.315 -8.021 -20.636 1.00 96.75 93 ARG A N 1
ATOM 734 C CA . ARG A 1 93 ? 8.355 -8.221 -19.174 1.00 96.75 93 ARG A CA 1
ATOM 735 C C . ARG A 1 93 ? 9.778 -8.254 -18.626 1.00 96.75 93 ARG A C 1
ATOM 737 O O . ARG A 1 93 ? 10.056 -7.601 -17.627 1.00 96.75 93 ARG A O 1
ATOM 744 N N . ALA A 1 94 ? 10.674 -8.998 -19.273 1.00 95.81 94 ALA A N 1
ATOM 745 C CA . ALA A 1 94 ? 12.055 -9.133 -18.812 1.00 95.81 94 ALA A CA 1
ATOM 746 C C . ALA A 1 94 ? 12.797 -7.785 -18.818 1.00 95.81 94 ALA A C 1
ATOM 748 O O . ALA A 1 94 ? 13.573 -7.506 -17.906 1.00 95.81 94 ALA A O 1
ATOM 749 N N . LEU A 1 95 ? 12.518 -6.927 -19.807 1.00 94.81 95 LEU A N 1
ATOM 750 C CA . LEU A 1 95 ? 13.083 -5.582 -19.855 1.00 94.81 95 LEU A CA 1
ATOM 751 C C . LEU A 1 95 ? 12.537 -4.732 -18.703 1.00 94.81 95 LEU A C 1
ATOM 753 O O . LEU A 1 95 ? 13.321 -4.108 -17.993 1.00 94.81 95 LEU A O 1
ATOM 757 N N . VAL A 1 96 ? 11.222 -4.760 -18.461 1.00 94.94 96 VAL A N 1
ATOM 758 C CA . VAL A 1 96 ? 10.609 -4.040 -17.332 1.00 94.94 96 VAL A CA 1
ATOM 759 C C . VAL A 1 96 ? 11.200 -4.502 -15.997 1.00 94.94 96 VAL A C 1
ATOM 761 O O . VAL A 1 96 ? 11.586 -3.669 -15.184 1.00 94.94 96 VAL A O 1
ATOM 764 N N . GLU A 1 97 ? 11.329 -5.812 -15.776 1.00 94.31 97 GLU A N 1
ATOM 765 C CA . GLU A 1 97 ? 11.915 -6.358 -14.546 1.00 94.31 97 GLU A CA 1
ATOM 766 C C . GLU A 1 97 ? 13.367 -5.908 -14.350 1.00 94.31 97 GLU A C 1
ATOM 768 O O . GLU A 1 97 ? 13.725 -5.529 -13.237 1.00 94.31 97 GLU A O 1
ATOM 773 N N . SER A 1 98 ? 14.168 -5.867 -15.420 1.00 90.94 98 SER A N 1
ATOM 774 C CA . SER A 1 98 ? 15.564 -5.417 -15.344 1.00 90.94 98 SER A CA 1
ATOM 775 C C . SER A 1 98 ? 15.710 -3.937 -14.976 1.00 90.94 98 SER A C 1
ATOM 777 O O . SER A 1 98 ? 16.666 -3.564 -14.307 1.00 90.94 98 SER A O 1
ATOM 779 N N . VAL A 1 99 ? 14.753 -3.093 -15.377 1.00 89.06 99 VAL A N 1
ATOM 780 C CA . VAL A 1 99 ? 14.745 -1.655 -15.055 1.00 89.06 99 VAL A CA 1
ATOM 781 C C . VAL A 1 99 ? 14.325 -1.408 -13.604 1.00 89.06 99 VAL A C 1
ATOM 783 O O . VAL A 1 99 ? 14.711 -0.409 -13.002 1.00 89.06 99 VAL A O 1
ATOM 786 N N . LEU A 1 100 ? 13.510 -2.301 -13.037 1.00 89.75 100 LEU A N 1
ATOM 787 C CA . LEU A 1 100 ? 13.031 -2.185 -11.660 1.00 89.75 100 LEU A CA 1
ATOM 788 C C . LEU A 1 100 ? 14.027 -2.736 -10.633 1.00 89.75 100 LEU A C 1
ATOM 790 O O . LEU A 1 100 ? 13.941 -2.383 -9.455 1.00 89.75 100 LEU A O 1
ATOM 794 N N . GLU A 1 101 ? 14.924 -3.625 -11.053 1.00 86.69 101 GLU A N 1
ATOM 795 C CA . GLU A 1 101 ? 15.897 -4.286 -10.190 1.00 86.69 101 GLU A CA 1
ATOM 796 C C . GLU A 1 101 ? 16.954 -3.303 -9.662 1.00 86.69 101 GLU A C 1
ATOM 798 O O . GLU A 1 101 ? 17.530 -2.519 -10.411 1.00 86.69 101 GLU A O 1
ATOM 803 N N . ILE A 1 102 ? 17.222 -3.362 -8.354 1.00 85.25 102 ILE A N 1
ATOM 804 C CA . ILE A 1 102 ? 18.326 -2.639 -7.715 1.00 85.25 102 ILE A CA 1
ATOM 805 C C . ILE A 1 102 ? 19.325 -3.690 -7.229 1.00 85.25 102 ILE A C 1
ATOM 807 O O . ILE A 1 102 ? 18.981 -4.457 -6.327 1.00 85.25 102 ILE A O 1
ATOM 811 N N . PRO A 1 103 ? 20.548 -3.739 -7.780 1.00 83.50 103 PRO A N 1
ATOM 812 C CA . PRO A 1 103 ? 21.598 -4.595 -7.245 1.00 83.50 103 PRO A CA 1
ATOM 813 C C . PRO A 1 103 ? 21.956 -4.228 -5.797 1.00 83.50 103 PRO A C 1
ATOM 815 O O . PRO A 1 103 ? 21.954 -3.057 -5.413 1.00 83.50 103 PRO A O 1
ATOM 818 N N . ASP A 1 104 ? 22.318 -5.226 -4.990 1.00 81.75 104 ASP A N 1
ATOM 819 C CA . ASP A 1 104 ? 22.619 -5.030 -3.569 1.00 81.75 104 ASP A CA 1
ATOM 820 C C . ASP A 1 104 ? 23.701 -3.967 -3.332 1.00 81.75 104 ASP A C 1
ATOM 822 O O . ASP A 1 104 ? 24.860 -4.108 -3.730 1.00 81.75 104 ASP A O 1
ATOM 826 N N . GLY A 1 105 ? 23.325 -2.909 -2.608 1.00 79.69 105 GLY A N 1
ATOM 827 C CA . GLY A 1 105 ? 24.225 -1.809 -2.265 1.00 79.69 105 GLY A CA 1
ATOM 828 C C . GLY A 1 105 ? 24.504 -0.823 -3.402 1.00 79.69 105 GLY A C 1
ATOM 829 O O . GLY A 1 105 ? 25.296 0.101 -3.197 1.00 79.69 105 GLY A O 1
ATOM 830 N N . ASP A 1 106 ? 23.852 -0.970 -4.556 1.00 87.56 106 ASP A N 1
ATOM 831 C CA . ASP A 1 106 ? 23.955 -0.029 -5.665 1.00 87.56 106 ASP A CA 1
ATOM 832 C C . ASP A 1 106 ? 23.102 1.217 -5.395 1.00 87.56 106 ASP A C 1
ATOM 834 O O . ASP A 1 106 ? 21.881 1.249 -5.557 1.00 87.56 106 ASP A O 1
ATOM 838 N N . THR A 1 107 ? 23.773 2.263 -4.918 1.00 86.50 107 THR A N 1
ATOM 839 C CA . THR A 1 107 ? 23.127 3.533 -4.566 1.00 86.50 107 THR A CA 1
ATOM 840 C C . THR A 1 107 ? 22.748 4.343 -5.805 1.00 86.50 107 THR A C 1
ATOM 842 O O . THR A 1 107 ? 21.798 5.126 -5.741 1.00 86.50 107 THR A O 1
ATOM 845 N N . ASP A 1 108 ? 23.448 4.147 -6.924 1.00 86.75 108 ASP A N 1
ATOM 846 C CA . ASP A 1 108 ? 23.142 4.835 -8.176 1.00 86.75 108 ASP A CA 1
ATOM 847 C C . ASP A 1 108 ? 21.871 4.224 -8.774 1.00 86.75 108 ASP A C 1
ATOM 849 O O . ASP A 1 108 ? 20.902 4.946 -8.988 1.00 86.75 108 ASP A O 1
ATOM 853 N N . ALA A 1 109 ? 21.791 2.892 -8.875 1.00 86.38 109 ALA A N 1
ATOM 854 C CA . ALA A 1 109 ? 20.568 2.202 -9.298 1.00 86.38 109 ALA A CA 1
ATOM 855 C C . ALA A 1 109 ? 19.371 2.508 -8.377 1.00 86.38 109 ALA A C 1
ATOM 857 O O . ALA A 1 109 ? 18.243 2.689 -8.840 1.00 86.38 109 ALA A O 1
ATOM 858 N N . TRP A 1 110 ? 19.605 2.626 -7.065 1.00 88.44 110 TRP A N 1
ATOM 859 C CA . TRP A 1 110 ? 18.571 3.056 -6.119 1.00 88.44 110 TRP A CA 1
ATOM 860 C C . TRP A 1 110 ? 18.103 4.495 -6.369 1.00 88.44 110 TRP A C 1
ATOM 862 O O . TRP A 1 110 ? 16.901 4.770 -6.330 1.00 88.44 110 TRP A O 1
ATOM 872 N N . THR A 1 111 ? 19.029 5.410 -6.661 1.00 87.94 111 THR A N 1
ATOM 873 C CA . THR A 1 111 ? 18.704 6.804 -6.990 1.00 87.94 111 THR A CA 1
ATOM 874 C C . THR A 1 111 ? 17.893 6.867 -8.280 1.00 87.94 111 THR A C 1
ATOM 876 O O . THR A 1 111 ? 16.858 7.534 -8.324 1.00 87.94 111 THR A O 1
ATOM 879 N N . ASP A 1 112 ? 18.295 6.103 -9.290 1.00 87.25 112 ASP A N 1
ATOM 880 C CA . ASP A 1 112 ? 17.594 5.992 -10.561 1.00 87.25 112 ASP A CA 1
ATOM 881 C C . ASP A 1 112 ? 16.167 5.491 -10.384 1.00 87.25 112 ASP A C 1
ATOM 883 O O . ASP A 1 112 ? 15.219 6.138 -10.839 1.00 87.25 112 ASP A O 1
ATOM 887 N N . ARG A 1 113 ? 16.000 4.392 -9.646 1.00 87.56 113 ARG A N 1
ATOM 888 C CA . ARG A 1 113 ? 14.702 3.765 -9.395 1.00 87.56 113 ARG A CA 1
ATOM 889 C C . ARG A 1 113 ? 13.726 4.659 -8.635 1.00 87.56 113 ARG A C 1
ATOM 891 O O . ARG A 1 113 ? 12.519 4.501 -8.820 1.00 87.56 113 ARG A O 1
ATOM 898 N N . LEU A 1 114 ? 14.206 5.542 -7.759 1.00 87.88 114 LEU A N 1
ATOM 899 C CA . LEU A 1 114 ? 13.334 6.402 -6.955 1.00 87.88 114 LEU A CA 1
ATOM 900 C C . LEU A 1 114 ? 13.101 7.785 -7.570 1.00 87.88 114 LEU A C 1
ATOM 902 O O . LEU A 1 114 ? 11.995 8.316 -7.455 1.00 87.88 114 LEU A O 1
ATOM 906 N N . PHE A 1 115 ? 14.116 8.373 -8.205 1.00 86.62 115 PHE A N 1
ATOM 907 C CA . PHE A 1 115 ? 14.094 9.789 -8.583 1.00 86.62 115 PHE A CA 1
ATOM 908 C C . PHE A 1 115 ? 14.110 10.046 -10.090 1.00 86.62 115 PHE A C 1
ATOM 910 O O . PHE A 1 115 ? 13.590 11.077 -10.511 1.00 86.62 115 PHE A O 1
ATOM 917 N N . TYR A 1 116 ? 14.662 9.140 -10.902 1.00 87.56 116 TYR A N 1
ATOM 918 C CA . TYR A 1 116 ? 14.669 9.288 -12.367 1.00 87.56 116 TYR A CA 1
ATOM 919 C C . TYR A 1 116 ? 13.629 8.405 -13.054 1.00 87.56 116 TYR A C 1
ATOM 921 O O . TYR A 1 116 ? 13.227 8.675 -14.186 1.00 87.56 116 TYR A O 1
ATOM 929 N N . PHE A 1 117 ? 13.132 7.404 -12.334 1.00 86.81 117 PHE A N 1
ATOM 930 C CA . PHE A 1 117 ? 11.880 6.738 -12.620 1.00 86.81 117 PHE A CA 1
ATOM 931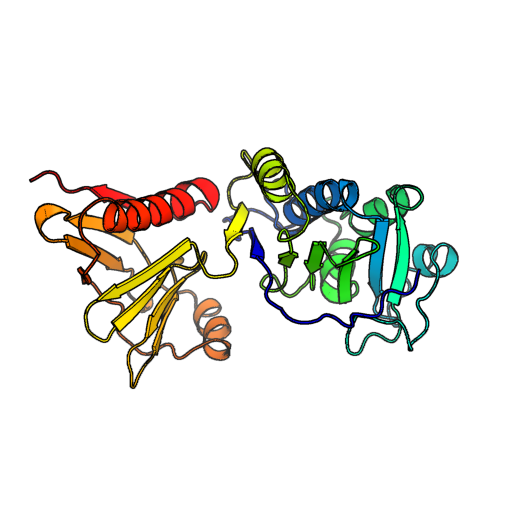 C C . PHE A 1 117 ? 10.728 7.597 -12.074 1.00 86.81 117 PHE A C 1
ATOM 933 O O . PHE A 1 117 ? 10.422 7.575 -10.883 1.00 86.81 117 PHE A O 1
ATOM 940 N N . VAL A 1 118 ? 10.131 8.414 -12.942 1.00 88.56 118 VAL A N 1
ATOM 941 C CA . VAL A 1 118 ? 9.177 9.461 -12.547 1.00 88.56 118 VAL A CA 1
ATOM 942 C C . VAL A 1 118 ? 7.834 8.858 -12.154 1.00 88.56 118 VAL A C 1
ATOM 944 O O . VAL A 1 118 ? 7.289 9.195 -11.106 1.00 88.56 118 VAL A O 1
ATOM 947 N N . GLU A 1 119 ? 7.300 7.962 -12.982 1.00 91.88 119 GLU A N 1
ATOM 948 C CA . GLU A 1 119 ? 5.985 7.364 -12.758 1.00 91.88 119 GLU A CA 1
ATOM 949 C C . GLU A 1 119 ? 5.876 6.008 -13.461 1.00 91.88 119 GLU A C 1
ATOM 951 O O . GLU A 1 119 ? 6.424 5.813 -14.545 1.00 91.88 119 GLU A O 1
ATOM 956 N N . PHE A 1 120 ? 5.187 5.058 -12.837 1.00 93.62 120 PHE A N 1
ATOM 957 C CA . PHE A 1 120 ? 5.018 3.688 -13.315 1.00 93.62 120 PHE A CA 1
ATOM 958 C C . PHE A 1 120 ? 3.537 3.331 -13.353 1.00 93.62 120 PHE A C 1
ATOM 960 O O . PHE A 1 120 ? 2.808 3.622 -12.402 1.00 93.62 120 PHE A O 1
ATOM 967 N N . ALA A 1 121 ? 3.090 2.641 -14.401 1.00 94.75 121 ALA A N 1
ATOM 968 C CA . ALA A 1 121 ? 1.738 2.104 -14.442 1.00 94.75 121 ALA A CA 1
ATOM 969 C C . ALA A 1 121 ? 1.659 0.740 -15.123 1.00 94.75 121 ALA A C 1
ATOM 971 O O . ALA A 1 121 ? 2.266 0.517 -16.168 1.00 94.75 121 ALA A O 1
ATOM 972 N N . VAL A 1 122 ? 0.833 -0.144 -14.558 1.00 95.50 122 VAL A N 1
ATOM 973 C CA . VAL A 1 122 ? 0.406 -1.394 -15.204 1.00 95.50 122 VAL A CA 1
ATOM 974 C C . VAL A 1 122 ? -1.016 -1.217 -15.704 1.00 95.50 122 VAL A C 1
ATOM 976 O O . VAL A 1 122 ? -1.889 -0.734 -14.976 1.00 95.50 122 VAL A O 1
ATOM 979 N N . LEU A 1 123 ? -1.248 -1.614 -16.949 1.00 92.69 123 LEU A N 1
ATOM 980 C CA . LEU A 1 123 ? -2.459 -1.310 -17.692 1.00 92.69 123 LEU A CA 1
ATOM 981 C C . LEU A 1 123 ? -3.044 -2.564 -18.319 1.00 92.69 123 LEU A C 1
ATOM 983 O O . LEU A 1 123 ? -2.322 -3.477 -18.706 1.00 92.69 123 LEU A O 1
ATOM 987 N N . THR A 1 124 ? -4.356 -2.541 -18.500 1.00 90.06 124 THR A N 1
ATOM 988 C CA . THR A 1 124 ? -5.080 -3.410 -19.428 1.00 90.06 124 THR A CA 1
ATOM 989 C C . THR A 1 124 ? -5.566 -2.598 -20.621 1.00 90.06 124 THR A C 1
ATOM 991 O O . THR A 1 124 ? -5.461 -1.371 -20.650 1.00 90.06 124 THR A O 1
ATOM 994 N N . ASP A 1 125 ? -6.212 -3.269 -21.569 1.00 84.62 125 ASP A N 1
ATOM 995 C CA . ASP A 1 125 ? -6.877 -2.607 -22.691 1.00 84.62 125 ASP A CA 1
ATOM 996 C C . ASP A 1 125 ? -8.031 -1.683 -22.253 1.00 84.62 125 ASP A C 1
ATOM 998 O O . ASP A 1 125 ? -8.477 -0.848 -23.041 1.00 84.62 125 ASP A O 1
ATOM 1002 N N . GLN A 1 126 ? -8.528 -1.829 -21.016 1.00 78.94 126 GLN A N 1
ATOM 1003 C CA . GLN A 1 126 ? -9.737 -1.157 -20.528 1.00 78.94 126 GLN A CA 1
ATOM 1004 C C . GLN A 1 126 ? -9.505 -0.167 -19.385 1.00 78.94 126 GLN A C 1
ATOM 1006 O O . GLN A 1 126 ? -10.252 0.800 -19.274 1.00 78.94 126 GLN A O 1
ATOM 1011 N N . SER A 1 127 ? -8.540 -0.423 -18.501 1.00 85.44 127 SER A N 1
ATOM 1012 C CA . SER A 1 127 ? -8.214 0.451 -17.366 1.00 85.44 127 SER A CA 1
ATOM 1013 C C . SER A 1 127 ? -6.778 0.246 -16.887 1.00 85.44 127 SER A C 1
ATOM 1015 O O . SER A 1 127 ? -6.135 -0.753 -17.217 1.00 85.44 127 SER A O 1
ATOM 1017 N N . TRP A 1 128 ? -6.299 1.150 -16.035 1.00 89.81 128 TRP A N 1
ATOM 1018 C CA . TRP A 1 128 ? -5.108 0.906 -15.224 1.00 89.81 128 TRP A CA 1
ATOM 1019 C C . TRP A 1 128 ? -5.410 -0.085 -14.084 1.00 89.81 128 TRP A C 1
ATOM 1021 O O . TRP A 1 128 ? -6.565 -0.201 -13.661 1.00 89.81 128 TRP A O 1
ATOM 1031 N N . ILE A 1 129 ? -4.384 -0.808 -13.628 1.00 92.94 129 ILE A N 1
ATOM 1032 C CA . ILE A 1 129 ? -4.427 -1.746 -12.488 1.00 92.94 129 ILE A CA 1
ATOM 1033 C C . ILE A 1 129 ? -3.568 -1.213 -11.346 1.00 92.94 129 ILE A C 1
ATOM 1035 O O . ILE A 1 129 ? -3.977 -1.247 -10.189 1.00 92.94 129 ILE A O 1
ATOM 1039 N N . TYR A 1 130 ? -2.379 -0.711 -11.672 1.00 95.12 130 TYR A N 1
ATOM 1040 C CA . TYR A 1 130 ? -1.428 -0.196 -10.699 1.00 95.12 130 TYR A CA 1
ATOM 1041 C C . TYR A 1 130 ? -0.816 1.106 -11.175 1.00 95.12 130 TYR A C 1
ATOM 1043 O O . TYR A 1 130 ? -0.588 1.278 -12.374 1.00 95.12 130 TYR A O 1
ATOM 1051 N N . ARG A 1 131 ? -0.531 1.985 -10.219 1.00 93.38 131 ARG A N 1
ATOM 1052 C CA . ARG A 1 131 ? 0.171 3.242 -10.430 1.00 93.38 131 ARG A CA 1
ATOM 1053 C C . ARG A 1 131 ? 1.123 3.493 -9.269 1.00 93.38 131 ARG A C 1
ATOM 1055 O O . ARG A 1 131 ? 0.708 3.403 -8.111 1.00 93.38 131 ARG A O 1
ATOM 1062 N N . SER A 1 132 ? 2.360 3.873 -9.565 1.00 92.75 132 SER A N 1
ATOM 1063 C CA . SER A 1 132 ? 3.259 4.405 -8.547 1.00 92.75 132 SER A CA 1
ATOM 1064 C C . SER A 1 132 ? 4.080 5.596 -9.009 1.00 92.75 132 SER A C 1
ATOM 1066 O O . SER A 1 132 ? 4.436 5.719 -10.178 1.00 92.75 132 SER A O 1
ATOM 1068 N N . VAL A 1 133 ? 4.385 6.473 -8.053 1.00 90.75 133 VAL A N 1
ATOM 1069 C CA . VAL A 1 133 ? 5.448 7.475 -8.165 1.00 90.75 133 VAL A CA 1
ATOM 1070 C C . VAL A 1 133 ? 6.528 7.034 -7.176 1.00 90.75 133 VAL A C 1
ATOM 1072 O O . VAL A 1 133 ? 6.319 7.148 -5.971 1.00 90.75 133 VAL A O 1
ATOM 1075 N N . PRO A 1 134 ? 7.653 6.471 -7.641 1.00 87.06 134 PRO A N 1
ATOM 1076 C CA . PRO A 1 134 ? 8.591 5.730 -6.794 1.00 87.06 134 PRO A CA 1
ATOM 1077 C C . PRO A 1 134 ? 9.088 6.425 -5.521 1.00 87.06 134 PRO A C 1
ATOM 1079 O O . PRO A 1 134 ? 9.131 5.804 -4.456 1.00 87.06 134 PRO A O 1
ATOM 1082 N N . HIS A 1 135 ? 9.449 7.708 -5.599 1.00 83.75 135 HIS A N 1
ATOM 1083 C CA . HIS A 1 135 ? 9.878 8.486 -4.430 1.00 83.75 135 HIS A CA 1
ATOM 1084 C C . HIS A 1 135 ? 8.715 8.889 -3.512 1.00 83.75 135 HIS A C 1
ATOM 1086 O O . HIS A 1 135 ? 8.938 9.205 -2.342 1.00 83.75 135 HIS A O 1
ATOM 1092 N N . GLU A 1 136 ? 7.478 8.843 -4.004 1.00 84.31 136 GLU A N 1
ATOM 1093 C CA . GLU A 1 136 ? 6.270 9.160 -3.254 1.00 84.31 136 GLU A CA 1
ATOM 1094 C C . GLU A 1 136 ? 5.605 7.874 -2.772 1.00 84.31 136 GLU A C 1
ATOM 1096 O O . GLU A 1 136 ? 4.661 7.364 -3.368 1.00 84.31 136 GLU A O 1
ATOM 1101 N N . ALA A 1 137 ? 6.053 7.365 -1.623 1.00 75.69 137 ALA A N 1
ATOM 1102 C CA . ALA A 1 137 ? 5.533 6.127 -1.033 1.00 75.69 137 ALA A CA 1
ATOM 1103 C C . ALA A 1 137 ? 4.002 6.102 -0.841 1.00 75.69 137 ALA A C 1
ATOM 1105 O O . ALA A 1 137 ? 3.410 5.031 -0.701 1.00 75.69 137 ALA A O 1
ATOM 1106 N N . HIS A 1 138 ? 3.363 7.276 -0.810 1.00 76.25 138 HIS A N 1
ATOM 1107 C CA . HIS A 1 138 ? 1.918 7.412 -0.720 1.00 76.25 138 HIS A CA 1
ATOM 1108 C C . HIS A 1 138 ? 1.198 7.151 -2.059 1.00 76.25 138 HIS A C 1
ATOM 1110 O O . HIS A 1 138 ? 0.022 6.790 -2.043 1.00 76.25 138 HIS A O 1
ATOM 1116 N N . ILE A 1 139 ? 1.889 7.255 -3.192 1.00 85.25 139 ILE A N 1
ATOM 1117 C CA . ILE A 1 139 ? 1.374 6.963 -4.530 1.00 85.25 139 ILE A CA 1
ATOM 1118 C C . ILE A 1 139 ? 1.852 5.564 -4.920 1.00 85.25 139 ILE A C 1
ATOM 1120 O O . ILE A 1 139 ? 2.855 5.387 -5.604 1.00 85.25 139 ILE A O 1
ATOM 1124 N N . ARG A 1 140 ? 1.130 4.561 -4.421 1.00 93.50 140 ARG A N 1
ATOM 1125 C CA . ARG A 1 140 ? 1.262 3.132 -4.753 1.00 93.50 140 ARG A CA 1
ATOM 1126 C C . ARG A 1 140 ? -0.132 2.532 -4.797 1.00 93.50 140 ARG A C 1
ATOM 1128 O O . ARG A 1 140 ? -0.586 1.850 -3.878 1.00 93.50 140 ARG A O 1
ATOM 1135 N N . GLU A 1 141 ? -0.855 2.925 -5.822 1.00 94.25 141 GLU A N 1
ATOM 1136 C CA . GLU A 1 141 ? -2.300 2.826 -5.933 1.00 94.25 141 GLU A CA 1
ATOM 1137 C C . GLU A 1 141 ? -2.680 1.595 -6.748 1.00 94.25 141 GLU A C 1
ATOM 1139 O O . GLU A 1 141 ? -2.030 1.275 -7.743 1.00 94.25 141 GLU A O 1
ATOM 1144 N N . ILE A 1 142 ? -3.739 0.901 -6.330 1.00 95.12 142 ILE A N 1
ATOM 1145 C CA . ILE A 1 142 ? -4.252 -0.293 -7.000 1.00 95.12 142 ILE A CA 1
ATOM 1146 C C . ILE A 1 142 ? -5.736 -0.094 -7.320 1.00 95.12 142 ILE A C 1
ATOM 1148 O O . ILE A 1 142 ? -6.572 0.149 -6.439 1.00 95.12 142 ILE A O 1
ATOM 1152 N N . ASN A 1 143 ? -6.081 -0.270 -8.588 1.00 93.00 143 ASN A N 1
ATOM 1153 C CA . ASN A 1 143 ? -7.449 -0.357 -9.064 1.00 93.00 143 ASN A CA 1
ATOM 1154 C C . ASN A 1 143 ? -7.789 -1.816 -9.360 1.00 93.00 143 ASN A C 1
ATOM 1156 O O . ASN A 1 143 ? -7.495 -2.321 -10.437 1.00 93.00 143 ASN A O 1
ATOM 1160 N N . ALA A 1 144 ? -8.419 -2.491 -8.402 1.00 90.38 144 ALA A N 1
ATOM 1161 C CA . ALA A 1 144 ? -8.864 -3.873 -8.545 1.00 90.38 144 ALA A CA 1
ATOM 1162 C C . ALA A 1 144 ? -10.343 -3.993 -8.947 1.00 90.38 144 ALA A C 1
ATOM 1164 O O . ALA A 1 144 ? -10.839 -5.102 -9.112 1.00 90.38 144 ALA A O 1
ATOM 1165 N N . GLY A 1 145 ? -11.065 -2.879 -9.135 1.00 85.00 145 GLY A N 1
ATOM 1166 C CA . GLY A 1 145 ? -12.525 -2.888 -9.314 1.00 85.00 145 GLY A CA 1
ATOM 1167 C C . GLY A 1 145 ? -13.025 -3.670 -10.535 1.00 85.00 145 GLY A C 1
ATOM 1168 O O . GLY A 1 145 ? -14.198 -4.031 -10.593 1.00 85.00 145 GLY A O 1
ATOM 1169 N N . ARG A 1 146 ? -12.149 -3.941 -11.511 1.00 82.50 146 ARG A N 1
ATOM 1170 C CA . ARG A 1 146 ? -12.440 -4.747 -12.710 1.00 82.50 146 ARG A CA 1
ATOM 1171 C C . ARG A 1 146 ? -11.532 -5.970 -12.864 1.00 82.50 146 ARG A C 1
ATOM 1173 O O . ARG A 1 146 ? -11.593 -6.630 -13.896 1.00 82.50 146 ARG A O 1
ATOM 1180 N N . HIS A 1 147 ? -10.700 -6.260 -11.864 1.00 85.44 147 HIS A N 1
ATOM 1181 C CA . HIS A 1 147 ? -9.627 -7.252 -11.954 1.00 85.44 147 HIS A CA 1
ATOM 1182 C C . HIS A 1 147 ? -9.744 -8.243 -10.796 1.00 85.44 147 HIS A C 1
ATOM 1184 O O . HIS A 1 147 ? -9.108 -8.098 -9.750 1.00 85.44 147 HIS A O 1
ATOM 1190 N N . GLU A 1 148 ? -10.626 -9.227 -10.979 1.00 86.88 148 GLU A N 1
ATOM 1191 C CA . GLU A 1 148 ? -10.914 -10.270 -9.990 1.00 86.88 148 GLU A CA 1
ATOM 1192 C C . GLU A 1 148 ? -9.644 -11.061 -9.627 1.00 86.88 148 GLU A C 1
ATOM 1194 O O . GLU A 1 148 ? -8.797 -11.341 -10.477 1.00 86.88 148 GLU A O 1
ATOM 1199 N N . GLY A 1 149 ? -9.485 -11.395 -8.346 1.00 91.81 149 GLY A N 1
ATOM 1200 C CA . GLY A 1 149 ? -8.337 -12.153 -7.838 1.00 91.81 149 GLY A CA 1
ATOM 1201 C C . GLY A 1 149 ? -7.028 -11.365 -7.668 1.00 91.81 149 GLY A C 1
ATOM 1202 O O . GLY A 1 149 ? -6.123 -11.875 -7.014 1.00 91.81 149 GLY A O 1
ATOM 1203 N N . VAL A 1 150 ? -6.901 -10.123 -8.166 1.00 94.88 150 VAL A N 1
ATOM 1204 C CA . VAL A 1 150 ? -5.659 -9.324 -8.008 1.00 94.88 150 VAL A CA 1
ATOM 1205 C C . VAL A 1 150 ? -5.302 -9.111 -6.537 1.00 94.88 150 VAL A C 1
ATOM 1207 O O . VAL A 1 150 ? -4.159 -9.315 -6.136 1.00 94.88 150 VAL A O 1
ATOM 1210 N N . ILE A 1 151 ? -6.278 -8.707 -5.719 1.00 96.50 151 ILE A N 1
ATOM 1211 C CA . ILE A 1 151 ? -6.048 -8.422 -4.294 1.00 96.50 151 ILE A CA 1
ATOM 1212 C C . ILE A 1 151 ? -5.723 -9.699 -3.522 1.00 96.50 151 ILE A C 1
ATOM 1214 O O . ILE A 1 151 ? -4.813 -9.698 -2.699 1.00 96.50 151 ILE A O 1
ATOM 1218 N N . GLU A 1 152 ? -6.427 -10.792 -3.816 1.00 96.56 152 GLU A N 1
ATOM 1219 C CA . GLU A 1 152 ? -6.147 -12.108 -3.235 1.00 96.56 152 GLU A CA 1
ATOM 1220 C C . GLU A 1 152 ? -4.714 -12.529 -3.555 1.00 96.56 152 GLU A C 1
ATOM 1222 O O . GLU A 1 152 ? -3.959 -12.866 -2.646 1.00 96.56 152 GLU A O 1
ATOM 1227 N N . LYS A 1 153 ? -4.296 -12.394 -4.819 1.00 97.56 153 LYS A N 1
ATOM 1228 C CA . LYS A 1 153 ? -2.954 -12.787 -5.237 1.00 97.56 153 LYS A CA 1
ATOM 1229 C C . LYS A 1 153 ? -1.859 -11.936 -4.614 1.00 97.56 153 LYS A C 1
ATOM 1231 O O . LYS A 1 153 ? -0.845 -12.473 -4.178 1.00 97.56 153 LYS A O 1
ATOM 1236 N N . LEU A 1 154 ? -2.066 -10.624 -4.526 1.00 97.25 154 LEU A N 1
ATOM 1237 C CA . LEU A 1 154 ? -1.132 -9.738 -3.836 1.00 97.25 154 LEU A CA 1
ATOM 1238 C C . LEU A 1 154 ? -1.028 -10.074 -2.347 1.00 97.25 154 LEU A C 1
ATOM 1240 O O . LEU A 1 154 ? 0.078 -10.112 -1.814 1.00 97.25 154 LEU A O 1
ATOM 1244 N N . ASN A 1 155 ? -2.150 -10.356 -1.683 1.00 95.88 155 ASN A N 1
ATOM 1245 C CA . ASN A 1 155 ? -2.146 -10.755 -0.279 1.00 95.88 155 ASN A CA 1
ATOM 1246 C C . ASN A 1 155 ? -1.444 -12.100 -0.071 1.00 95.88 155 ASN A C 1
ATOM 1248 O O . ASN A 1 155 ? -0.663 -12.211 0.866 1.00 95.88 155 ASN A O 1
ATOM 1252 N N . GLU A 1 156 ? -1.651 -13.087 -0.948 1.00 95.69 156 GLU A N 1
ATOM 1253 C CA . GLU A 1 156 ? -0.902 -14.353 -0.922 1.00 95.69 156 GLU A CA 1
ATOM 1254 C C . GLU A 1 156 ? 0.607 -14.126 -1.068 1.00 95.69 156 GLU A C 1
ATOM 1256 O O . GLU A 1 156 ? 1.399 -14.697 -0.321 1.00 95.69 156 GLU A O 1
ATOM 1261 N N . THR A 1 157 ? 1.016 -13.292 -2.029 1.00 95.06 157 THR A N 1
ATOM 1262 C CA . THR A 1 157 ? 2.432 -13.003 -2.291 1.00 95.06 157 THR A CA 1
ATOM 1263 C C . THR A 1 157 ? 3.092 -12.265 -1.129 1.00 95.06 157 THR A C 1
ATOM 1265 O O . THR A 1 157 ? 4.248 -12.538 -0.814 1.00 95.06 157 THR A O 1
ATOM 1268 N N . LEU A 1 158 ? 2.369 -11.354 -0.479 1.00 93.62 158 LEU A N 1
ATOM 1269 C CA . LEU A 1 158 ? 2.896 -10.511 0.594 1.00 93.62 158 LEU A CA 1
ATOM 1270 C C . LEU A 1 158 ? 2.632 -11.066 1.999 1.00 93.62 158 LEU A C 1
ATOM 1272 O O . LEU A 1 158 ? 3.049 -10.453 2.979 1.00 93.62 158 LEU A O 1
ATOM 1276 N N . ASP A 1 159 ? 1.976 -12.223 2.126 1.00 90.06 159 ASP A N 1
ATOM 1277 C CA . ASP A 1 159 ? 1.515 -12.759 3.411 1.00 90.06 159 ASP A CA 1
ATOM 1278 C C . ASP A 1 159 ? 2.641 -12.891 4.449 1.00 90.06 159 ASP A C 1
ATOM 1280 O O . ASP A 1 159 ? 2.442 -12.596 5.629 1.00 90.06 159 ASP A O 1
ATOM 1284 N N . GLN A 1 160 ? 3.832 -13.274 3.979 1.00 84.50 160 GLN A N 1
ATOM 1285 C CA . GLN A 1 160 ? 5.032 -13.509 4.787 1.00 84.50 160 GLN A CA 1
A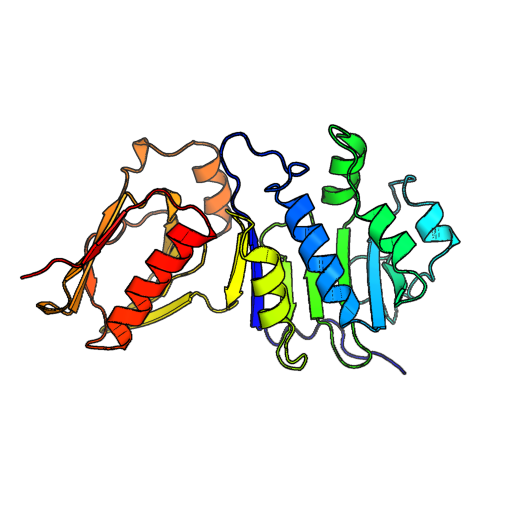TOM 1286 C C . GLN A 1 160 ? 5.986 -12.304 4.831 1.00 84.50 160 GLN A C 1
ATOM 1288 O O . GLN A 1 160 ? 7.026 -12.352 5.491 1.00 84.50 160 GLN A O 1
ATOM 1293 N N . VAL A 1 161 ? 5.652 -11.208 4.147 1.00 90.75 161 VAL A N 1
ATOM 1294 C CA . VAL A 1 161 ? 6.521 -10.037 4.011 1.00 90.75 161 VAL A CA 1
ATOM 1295 C C . VAL A 1 161 ? 6.142 -8.991 5.056 1.00 90.75 161 VAL A C 1
ATOM 1297 O O . VAL A 1 161 ? 5.386 -8.046 4.810 1.00 90.75 161 VAL A O 1
ATOM 1300 N N . ARG A 1 162 ? 6.669 -9.179 6.270 1.00 89.19 162 ARG A N 1
ATOM 1301 C CA . ARG A 1 162 ? 6.406 -8.282 7.403 1.00 89.19 162 ARG A CA 1
ATOM 1302 C C . ARG A 1 162 ? 6.768 -6.836 7.063 1.00 89.19 162 ARG A C 1
ATOM 1304 O O . ARG A 1 162 ? 7.832 -6.560 6.522 1.00 89.19 162 ARG A O 1
ATOM 1311 N N . GLY A 1 163 ? 5.915 -5.908 7.485 1.00 91.31 163 GLY A N 1
ATOM 1312 C CA . GLY A 1 163 ? 6.077 -4.483 7.214 1.00 91.31 163 GLY A CA 1
ATOM 1313 C C . GLY A 1 163 ? 5.391 -4.042 5.927 1.00 91.31 163 GLY A C 1
ATOM 1314 O O . GLY A 1 163 ? 5.461 -2.860 5.605 1.00 91.31 163 GLY A O 1
ATOM 1315 N N . SER A 1 164 ? 4.703 -4.943 5.222 1.00 94.00 164 SER A N 1
ATOM 1316 C CA . SER A 1 164 ? 3.967 -4.628 4.002 1.00 94.00 164 SER A CA 1
ATOM 1317 C C . SER A 1 164 ? 2.537 -5.157 4.027 1.00 94.00 164 SER A C 1
ATOM 1319 O O . SER A 1 164 ? 2.231 -6.124 4.724 1.00 94.00 164 SER A O 1
ATOM 1321 N N . ALA A 1 165 ? 1.645 -4.486 3.300 1.00 94.94 165 ALA A N 1
ATOM 1322 C CA . ALA A 1 165 ? 0.276 -4.944 3.100 1.00 94.94 165 ALA A CA 1
ATOM 1323 C C . ALA A 1 165 ? -0.356 -4.284 1.872 1.00 94.94 165 ALA A C 1
ATOM 1325 O O . ALA A 1 165 ? 0.029 -3.181 1.472 1.00 94.94 165 ALA A O 1
ATOM 1326 N N . VAL A 1 166 ? -1.395 -4.924 1.337 1.00 95.56 166 VAL A N 1
ATOM 1327 C CA . VAL A 1 166 ? -2.389 -4.256 0.497 1.00 95.56 166 VAL A CA 1
ATOM 1328 C C . VAL A 1 166 ? -3.581 -3.902 1.373 1.00 95.56 166 VAL A C 1
ATOM 1330 O O . VAL A 1 166 ? -4.183 -4.772 1.997 1.00 95.56 166 VAL A O 1
ATOM 1333 N N . VAL A 1 167 ? -3.908 -2.616 1.445 1.00 94.25 167 VAL A N 1
ATOM 1334 C CA . VAL A 1 167 ? -4.999 -2.104 2.289 1.00 94.25 167 VAL A CA 1
ATOM 1335 C C . VAL A 1 167 ? -6.033 -1.371 1.439 1.00 94.25 167 VAL A C 1
ATOM 1337 O O . VAL A 1 167 ? -5.664 -0.825 0.391 1.00 94.25 167 VAL A O 1
ATOM 1340 N N . PRO A 1 168 ? -7.310 -1.316 1.858 1.00 93.81 168 PRO A N 1
ATOM 1341 C CA . PRO A 1 168 ? -8.313 -0.512 1.170 1.00 93.81 168 PRO A CA 1
ATOM 1342 C C . PRO A 1 168 ? -7.889 0.956 1.117 1.00 93.81 168 PRO A C 1
ATOM 1344 O O . PRO A 1 168 ? -7.349 1.502 2.084 1.00 93.81 168 PRO A O 1
ATOM 1347 N N . PHE A 1 169 ? -8.137 1.615 -0.012 1.00 90.75 169 PHE A N 1
ATOM 1348 C CA . PHE A 1 169 ? -7.730 3.007 -0.194 1.00 90.75 169 PHE A CA 1
ATOM 1349 C C . PHE A 1 169 ? -8.485 3.958 0.744 1.00 90.75 169 PHE A C 1
ATOM 1351 O O . PHE A 1 169 ? -7.896 4.903 1.268 1.00 90.75 169 PHE A O 1
ATOM 1358 N N . SER A 1 170 ? -9.756 3.654 1.022 1.00 87.88 170 SER A N 1
ATOM 1359 C CA . SER A 1 170 ? -10.616 4.391 1.956 1.00 87.88 170 SER A CA 1
ATOM 1360 C C . SER A 1 170 ? -10.178 4.300 3.424 1.00 87.88 170 SER A C 1
ATOM 1362 O O . SER A 1 170 ? -10.707 5.027 4.256 1.00 87.88 170 SER A O 1
ATOM 1364 N N . GLY A 1 171 ? -9.225 3.426 3.759 1.00 89.56 171 GLY A N 1
ATOM 1365 C CA . GLY A 1 171 ? -8.872 3.089 5.139 1.00 89.56 171 GLY A CA 1
ATOM 1366 C C . GLY A 1 171 ? -9.437 1.735 5.567 1.00 89.56 171 GLY A C 1
ATOM 1367 O O . GLY A 1 171 ? -10.269 1.143 4.882 1.00 89.56 171 GLY A O 1
ATOM 1368 N N . LEU A 1 172 ? -8.937 1.225 6.691 1.00 94.56 172 LEU A N 1
ATOM 1369 C CA . LEU A 1 172 ? -9.256 -0.110 7.196 1.00 94.56 172 LEU A CA 1
ATOM 1370 C C . LEU A 1 172 ? -10.597 -0.144 7.932 1.00 94.56 172 LEU A C 1
ATOM 1372 O O . LEU A 1 172 ? -11.320 -1.132 7.851 1.00 94.56 172 LEU A O 1
ATOM 1376 N N . ALA A 1 173 ? -10.930 0.934 8.640 1.00 95.44 173 ALA A N 1
ATOM 1377 C CA . ALA A 1 173 ? -12.205 1.086 9.323 1.00 95.44 173 ALA A CA 1
ATOM 1378 C C . ALA A 1 173 ? -12.621 2.558 9.334 1.00 95.44 173 ALA A C 1
ATOM 1380 O O . ALA A 1 173 ? -11.781 3.440 9.502 1.00 95.44 173 ALA A O 1
ATOM 1381 N N . SER A 1 174 ? -13.919 2.807 9.189 1.00 95.19 174 SER A N 1
ATOM 1382 C CA . SER A 1 174 ? -14.525 4.132 9.320 1.00 95.19 174 SER A CA 1
ATOM 1383 C C . SER A 1 174 ? -15.796 4.006 10.146 1.00 95.19 174 SER A C 1
ATOM 1385 O O . SER A 1 174 ? -16.594 3.090 9.924 1.00 95.19 174 SER A O 1
ATOM 1387 N N . TRP A 1 175 ? -15.966 4.879 11.135 1.00 95.75 175 TRP A N 1
ATOM 1388 C CA . TRP A 1 175 ? -17.160 4.894 11.971 1.00 95.75 175 TRP A CA 1
ATOM 1389 C C . TRP A 1 175 ? -17.488 6.299 12.464 1.00 95.75 175 TRP A C 1
ATOM 1391 O O . TRP A 1 175 ? -16.618 7.154 12.627 1.00 95.75 175 TRP A O 1
ATOM 1401 N N . THR A 1 176 ? -18.772 6.523 12.729 1.00 94.69 176 THR A N 1
ATOM 1402 C CA . THR A 1 176 ? -19.289 7.799 13.221 1.00 94.69 176 THR A CA 1
ATOM 1403 C C . THR A 1 176 ? -20.002 7.582 14.547 1.00 94.69 176 THR A C 1
ATOM 1405 O O . THR A 1 176 ? -20.867 6.712 14.661 1.00 94.69 176 THR A O 1
ATOM 1408 N N . THR A 1 177 ? -19.666 8.398 15.541 1.00 89.56 177 THR A N 1
ATOM 1409 C CA . THR A 1 177 ? -20.313 8.431 16.859 1.00 89.56 177 THR A CA 1
ATOM 1410 C C . THR A 1 177 ? -20.659 9.873 17.200 1.00 89.56 177 THR A C 1
ATOM 1412 O O . THR A 1 177 ? -19.780 10.735 17.272 1.00 89.56 177 THR A O 1
ATOM 1415 N N . GLY A 1 178 ? -21.951 10.157 17.376 1.00 88.12 178 GLY A N 1
ATOM 1416 C CA . GLY A 1 178 ? -22.436 11.533 17.486 1.00 88.12 178 GLY A CA 1
ATOM 1417 C C . GLY A 1 178 ? -22.182 12.322 16.196 1.00 88.12 178 GLY A C 1
ATOM 1418 O O . GLY A 1 178 ? -22.545 11.868 15.114 1.00 88.12 178 GLY A O 1
ATOM 1419 N N . ASP A 1 179 ? -21.557 13.495 16.314 1.00 89.56 179 ASP A N 1
ATOM 1420 C CA . ASP A 1 179 ? -21.155 14.346 15.181 1.00 89.56 179 ASP A CA 1
ATOM 1421 C C . ASP A 1 179 ? -19.694 14.108 14.734 1.00 89.56 179 ASP A C 1
ATOM 1423 O O . ASP A 1 179 ? -19.186 14.837 13.879 1.00 89.56 179 ASP A O 1
ATOM 1427 N N . THR A 1 180 ? -19.015 13.108 15.306 1.00 92.00 180 THR A N 1
ATOM 1428 C CA . THR A 1 180 ? -17.598 12.833 15.048 1.00 92.00 180 THR A CA 1
ATOM 1429 C C . THR A 1 180 ? -17.425 11.596 14.180 1.00 92.00 180 THR A C 1
ATOM 1431 O O . THR A 1 180 ? -17.965 10.535 14.491 1.00 92.00 180 THR A O 1
ATOM 1434 N N . THR A 1 181 ? -16.626 11.721 13.123 1.00 94.81 181 THR A N 1
ATOM 1435 C CA . THR A 1 181 ? -16.197 10.607 12.269 1.00 94.81 181 THR A CA 1
ATOM 1436 C C . THR A 1 181 ? -14.736 10.277 12.536 1.00 94.81 181 THR A C 1
ATOM 1438 O O . THR A 1 181 ? -13.905 11.181 12.649 1.00 94.81 181 THR A O 1
ATOM 1441 N N . TYR A 1 182 ? -14.443 8.985 12.636 1.00 94.94 182 TYR A N 1
ATOM 1442 C CA . TYR A 1 182 ? -13.111 8.426 12.794 1.00 94.94 182 TYR A CA 1
ATOM 1443 C C . TYR A 1 182 ? -12.792 7.536 11.599 1.00 94.94 182 TYR A C 1
ATOM 1445 O O . TYR A 1 182 ? -13.593 6.672 11.247 1.00 94.94 182 TYR A O 1
ATOM 1453 N N . ASP A 1 183 ? -11.600 7.709 11.035 1.00 94.88 183 ASP A N 1
ATOM 1454 C CA . ASP A 1 183 ? -11.086 6.880 9.949 1.00 94.88 183 ASP A CA 1
ATOM 1455 C C . ASP A 1 183 ? -9.726 6.307 10.347 1.00 94.88 183 ASP A C 1
ATOM 1457 O O . ASP A 1 183 ? -8.732 7.030 10.482 1.00 94.88 183 ASP A O 1
ATOM 1461 N N . LEU A 1 184 ? -9.671 4.990 10.529 1.00 96.44 184 LEU A N 1
ATOM 1462 C CA . LEU A 1 184 ? -8.428 4.266 10.749 1.00 96.44 184 LEU A CA 1
ATOM 1463 C C . LEU A 1 184 ? -7.778 3.969 9.398 1.00 96.44 184 LEU A C 1
ATOM 1465 O O . LEU A 1 184 ? -8.222 3.106 8.637 1.00 96.44 184 LEU A O 1
ATOM 1469 N N . LYS A 1 185 ? -6.697 4.685 9.110 1.00 93.38 185 LYS A N 1
ATOM 1470 C CA . LYS A 1 185 ? -5.820 4.449 7.964 1.00 93.38 185 LYS A CA 1
ATOM 1471 C C . LYS A 1 185 ? -4.668 3.540 8.379 1.00 93.38 185 LYS A C 1
ATOM 1473 O O . LYS A 1 185 ? -4.518 3.169 9.539 1.00 93.38 185 LYS A O 1
ATOM 1478 N N . TRP A 1 186 ? -3.841 3.172 7.408 1.00 92.69 186 TRP A N 1
ATOM 1479 C CA . TRP A 1 186 ? -2.701 2.292 7.654 1.00 92.69 186 TRP A CA 1
ATOM 1480 C C . TRP A 1 186 ? -1.606 2.940 8.509 1.00 92.69 186 TRP A C 1
ATOM 1482 O O . TRP A 1 186 ? -0.891 2.224 9.199 1.00 92.69 186 TRP A O 1
ATOM 1492 N N . ASP A 1 187 ? -1.481 4.269 8.451 1.00 90.69 187 ASP A N 1
ATOM 1493 C CA . ASP A 1 187 ? -0.461 5.068 9.138 1.00 90.69 187 ASP A CA 1
ATOM 1494 C C . ASP A 1 187 ? -1.006 5.939 10.270 1.00 90.69 187 ASP A C 1
ATOM 1496 O O . ASP A 1 187 ? -0.251 6.383 11.138 1.00 90.69 187 ASP A O 1
ATOM 1500 N N . SER A 1 188 ? -2.308 6.201 10.261 1.00 92.06 188 SER A N 1
ATOM 1501 C CA . SER A 1 188 ? -2.903 7.245 11.075 1.00 92.06 188 SER A CA 1
ATOM 1502 C C . SER A 1 188 ? -4.327 6.921 11.495 1.00 92.06 188 SER A C 1
ATOM 1504 O O . SER A 1 188 ? -5.075 6.250 10.787 1.00 92.06 188 SER A O 1
ATOM 1506 N N . LEU A 1 189 ? -4.714 7.452 12.649 1.00 94.12 189 LEU A N 1
ATOM 1507 C CA . LEU A 1 189 ? -6.110 7.605 13.024 1.00 94.12 189 LEU A CA 1
ATOM 1508 C C . LEU A 1 189 ? -6.523 9.042 12.719 1.00 94.12 189 LEU A C 1
ATOM 1510 O O . LEU A 1 189 ? -6.065 9.980 13.375 1.00 94.12 189 LEU A O 1
ATOM 1514 N N . TYR A 1 190 ? -7.376 9.211 11.720 1.00 91.62 190 TYR A N 1
ATOM 1515 C CA . TYR A 1 190 ? -7.974 10.495 11.397 1.00 91.62 190 TYR A CA 1
ATOM 1516 C C . TYR A 1 190 ? -9.272 10.671 12.177 1.00 91.62 190 TYR A C 1
ATOM 1518 O O . TYR A 1 190 ? -10.032 9.722 12.366 1.00 91.62 190 TYR A O 1
ATOM 1526 N N . TRP A 1 191 ? -9.524 11.893 12.629 1.00 89.31 191 TRP A N 1
ATOM 1527 C CA . TRP A 1 191 ? -10.814 12.276 13.175 1.00 89.31 191 TRP A CA 1
ATOM 1528 C C . TRP A 1 191 ? -11.260 13.599 12.565 1.00 89.31 191 TRP A C 1
ATOM 1530 O O . TRP A 1 191 ? -10.445 14.494 12.308 1.00 89.31 191 TRP A O 1
ATOM 1540 N N . SER A 1 192 ? -12.565 13.736 12.380 1.00 90.12 192 SER A N 1
ATOM 1541 C CA . SER A 1 192 ? -13.185 14.977 11.935 1.00 90.12 192 SER A CA 1
ATOM 1542 C C . SER A 1 192 ? -14.556 15.170 12.561 1.00 90.12 192 SER A C 1
ATOM 1544 O O . SER A 1 192 ? -15.327 14.218 12.687 1.00 90.12 192 SER A O 1
ATOM 1546 N N . ASP A 1 193 ? -14.867 16.416 12.889 1.00 87.56 193 ASP A N 1
ATOM 1547 C CA . ASP A 1 193 ? -16.211 16.898 13.188 1.00 87.56 193 ASP A CA 1
ATOM 1548 C C . ASP A 1 193 ? -16.584 18.035 12.212 1.00 87.56 193 ASP A C 1
ATOM 1550 O O . ASP A 1 193 ? -15.910 18.265 11.204 1.00 87.56 193 ASP A O 1
ATOM 1554 N N . ARG A 1 194 ? -17.681 18.756 12.478 1.00 83.62 194 ARG A N 1
ATOM 1555 C CA . ARG A 1 194 ? -18.155 19.846 11.602 1.00 83.62 194 ARG A CA 1
ATOM 1556 C C . ARG A 1 194 ? -17.195 21.035 11.493 1.00 83.62 194 ARG A C 1
ATOM 1558 O O . ARG A 1 194 ? -17.312 21.804 10.541 1.00 83.62 194 ARG A O 1
ATOM 1565 N N . GLU A 1 195 ? -16.309 21.234 12.462 1.00 82.88 195 GLU A N 1
ATOM 1566 C CA . GLU A 1 195 ? -15.460 22.425 12.575 1.00 82.88 195 GLU A CA 1
ATOM 1567 C C . GLU A 1 195 ? -13.967 22.112 12.453 1.00 82.88 195 GLU A C 1
ATOM 1569 O O . GLU A 1 195 ? -13.176 22.990 12.099 1.00 82.88 195 GLU A O 1
ATOM 1574 N N . LYS A 1 196 ? -13.557 20.891 12.800 1.00 85.19 196 LYS A N 1
ATOM 1575 C CA . LYS A 1 196 ? -12.162 20.524 13.020 1.00 85.19 196 LYS A CA 1
ATOM 1576 C C . LYS A 1 196 ? -11.867 19.144 12.471 1.00 85.19 196 LYS A C 1
ATOM 1578 O O . LYS A 1 196 ? -12.719 18.268 12.386 1.00 85.19 196 LYS A O 1
ATOM 1583 N N . SER A 1 197 ? -10.597 18.946 12.156 1.00 87.38 197 SER A N 1
ATOM 1584 C CA . SER A 1 197 ? -10.048 17.620 11.932 1.00 87.38 197 SER A CA 1
ATOM 1585 C C . SER A 1 197 ? -8.629 17.532 12.466 1.00 87.38 197 SER A C 1
ATOM 1587 O O . SER A 1 197 ? -7.936 18.545 12.596 1.00 87.38 197 SER A O 1
ATOM 1589 N N . ALA A 1 198 ? -8.196 16.321 12.799 1.00 87.56 198 ALA A N 1
ATOM 1590 C CA . ALA A 1 198 ? -6.792 16.031 13.036 1.00 87.56 198 ALA A CA 1
ATOM 1591 C C . ALA A 1 198 ? -6.455 14.604 12.606 1.00 87.56 198 ALA A C 1
ATOM 1593 O O . ALA A 1 198 ? -7.320 13.739 12.512 1.00 87.56 198 ALA A O 1
ATOM 1594 N N . SER A 1 199 ? -5.169 14.370 12.374 1.00 87.81 199 SER A N 1
ATOM 1595 C CA . SER A 1 199 ? -4.616 13.051 12.085 1.00 87.81 199 SER A CA 1
ATOM 1596 C C . SER A 1 199 ? -3.585 12.700 13.151 1.00 87.81 199 SER A C 1
ATOM 1598 O O . SER A 1 199 ? -2.775 13.553 13.524 1.00 87.81 199 SER A O 1
ATOM 1600 N N . TYR A 1 200 ? -3.623 11.468 13.652 1.00 88.31 200 TYR A N 1
ATOM 1601 C CA . TYR A 1 200 ? -2.737 10.986 14.708 1.00 88.31 200 TYR A CA 1
ATOM 1602 C C . TYR A 1 200 ? -1.885 9.823 14.205 1.00 88.31 200 TYR A C 1
ATOM 1604 O O . TYR A 1 200 ? -2.424 8.788 13.826 1.00 88.31 200 TYR A O 1
ATOM 1612 N N . ASP A 1 201 ? -0.560 9.986 14.231 1.00 88.19 201 ASP A N 1
ATOM 1613 C CA . ASP A 1 201 ? 0.408 8.967 13.801 1.00 88.19 201 ASP A CA 1
ATOM 1614 C C . ASP A 1 201 ? 0.356 7.727 14.713 1.00 88.19 201 ASP A C 1
ATOM 1616 O O . ASP A 1 201 ? 0.625 7.813 15.918 1.00 88.19 201 ASP A O 1
ATOM 1620 N N . LEU A 1 202 ? 0.044 6.562 14.135 1.00 91.88 202 LEU A N 1
ATOM 1621 C CA . LEU A 1 202 ? -0.072 5.291 14.858 1.00 91.88 202 LEU A CA 1
ATOM 1622 C C . LEU A 1 202 ? 1.256 4.813 15.464 1.00 91.88 202 LEU A C 1
ATOM 1624 O O . LEU A 1 202 ? 1.252 4.021 16.402 1.00 91.88 202 LEU A O 1
ATOM 1628 N N . GLU A 1 203 ? 2.401 5.325 15.010 1.00 88.88 203 GLU A N 1
ATOM 1629 C CA . GLU A 1 203 ? 3.724 5.046 15.599 1.00 88.88 203 GLU A CA 1
ATOM 1630 C C . GLU A 1 203 ? 3.844 5.524 17.054 1.00 88.88 203 GLU A C 1
ATOM 1632 O O . GLU A 1 203 ? 4.690 5.066 17.840 1.00 88.88 203 GLU A O 1
ATOM 1637 N N . ARG A 1 204 ? 2.990 6.484 17.418 1.00 90.19 204 ARG A N 1
ATOM 1638 C CA . ARG A 1 204 ? 2.893 7.015 18.772 1.00 90.19 204 ARG A CA 1
ATOM 1639 C C . ARG A 1 204 ? 2.009 6.172 19.664 1.00 90.19 204 ARG A C 1
ATOM 1641 O O . ARG A 1 204 ? 2.073 6.346 20.875 1.00 90.19 204 ARG A O 1
ATOM 1648 N N . LEU A 1 205 ? 1.171 5.311 19.114 1.00 93.62 205 LEU A N 1
ATOM 1649 C CA . LEU A 1 205 ? 0.301 4.476 19.919 1.00 93.62 205 LEU A CA 1
ATOM 1650 C C . LEU A 1 205 ? 1.167 3.502 20.734 1.00 93.62 205 LEU A C 1
ATOM 1652 O O . LEU A 1 205 ? 2.181 2.995 20.251 1.00 93.62 205 LEU A O 1
ATOM 1656 N N . ARG A 1 206 ? 0.822 3.310 22.007 1.00 95.06 206 ARG A N 1
ATOM 1657 C CA . ARG A 1 206 ? 1.437 2.309 22.893 1.00 95.06 206 ARG A CA 1
ATOM 1658 C C . ARG A 1 206 ? 0.507 1.125 23.082 1.00 95.06 206 ARG A C 1
ATOM 1660 O O . ARG A 1 206 ? 0.968 -0.007 23.061 1.00 95.06 206 ARG A O 1
ATOM 1667 N N . GLN A 1 207 ? -0.780 1.397 23.265 1.00 96.69 207 GLN A N 1
ATOM 1668 C CA . GLN A 1 207 ? -1.760 0.371 23.584 1.00 96.69 207 GLN A CA 1
ATOM 1669 C C . GLN A 1 207 ? -3.141 0.760 23.063 1.00 96.69 207 GLN A C 1
ATOM 1671 O O . GLN A 1 207 ? -3.540 1.927 23.138 1.00 96.69 207 GLN A O 1
ATOM 1676 N N . VAL A 1 208 ? -3.854 -0.245 22.566 1.00 97.38 208 VAL A N 1
ATOM 1677 C CA . VAL A 1 208 ? -5.268 -0.214 22.200 1.00 97.38 208 VAL A CA 1
ATOM 1678 C C . VAL A 1 208 ? -5.988 -1.223 23.077 1.00 97.38 208 VAL A C 1
ATOM 1680 O O . VAL A 1 208 ? -5.702 -2.416 23.007 1.00 97.38 208 VAL A O 1
ATOM 1683 N N . THR A 1 209 ? -6.928 -0.761 23.895 1.00 97.19 209 THR A N 1
ATOM 1684 C CA . THR A 1 209 ? -7.743 -1.643 24.737 1.00 97.19 209 THR A CA 1
ATOM 1685 C C . THR A 1 209 ? -9.210 -1.496 24.367 1.00 97.19 209 THR A C 1
ATOM 1687 O O . THR A 1 209 ? -9.773 -0.407 24.497 1.00 97.19 209 THR A O 1
ATOM 1690 N N . ALA A 1 210 ? -9.841 -2.590 23.945 1.00 95.69 210 ALA A N 1
ATOM 1691 C CA . ALA A 1 210 ? -11.281 -2.644 23.738 1.00 95.69 210 ALA A CA 1
ATOM 1692 C C . ALA A 1 210 ? -12.029 -2.958 25.035 1.00 95.69 210 ALA A C 1
ATOM 1694 O O . ALA A 1 210 ? -11.780 -3.972 25.692 1.00 95.69 210 ALA A O 1
ATOM 1695 N N . LEU A 1 211 ? -12.972 -2.078 25.365 1.00 95.12 211 LEU A N 1
ATOM 1696 C CA . LEU A 1 211 ? -13.948 -2.199 26.442 1.00 95.12 211 LEU A CA 1
ATOM 1697 C C . LEU A 1 211 ? -15.326 -2.377 25.793 1.00 95.12 211 LEU A C 1
ATOM 1699 O O . LEU A 1 211 ? -16.109 -1.432 25.690 1.00 95.12 211 LEU A O 1
ATOM 1703 N N . PHE A 1 212 ? -15.606 -3.578 25.280 1.00 92.75 212 PHE A N 1
ATOM 1704 C CA . PHE A 1 212 ? -16.838 -3.838 24.523 1.00 92.75 212 PHE A CA 1
ATOM 1705 C C . PHE A 1 212 ? -18.110 -3.685 25.368 1.00 92.75 212 PHE A C 1
ATOM 1707 O O . PHE A 1 212 ? -19.131 -3.255 24.840 1.00 92.75 212 PHE A O 1
ATOM 1714 N N . SER A 1 213 ? -18.047 -3.952 26.678 1.00 90.31 213 SER A N 1
ATOM 1715 C CA . SER A 1 213 ? -19.152 -3.706 27.617 1.00 90.31 213 SER A CA 1
ATOM 1716 C C . SER A 1 213 ? -19.532 -2.218 27.708 1.00 90.31 213 SER A C 1
ATOM 1718 O O . SER A 1 213 ? -20.701 -1.888 27.915 1.00 90.31 213 SER A O 1
ATOM 1720 N N . GLU A 1 214 ? -18.572 -1.319 27.472 1.00 93.12 214 GLU A N 1
ATOM 1721 C CA . GLU A 1 214 ? -18.747 0.140 27.442 1.00 93.12 214 GLU A CA 1
ATOM 1722 C C . GLU A 1 214 ? -18.851 0.713 26.017 1.00 93.12 214 GLU A C 1
ATOM 1724 O O . GLU A 1 214 ? -19.065 1.913 25.858 1.00 93.12 214 GLU A O 1
ATOM 1729 N N . ASN A 1 215 ? -18.710 -0.122 24.980 1.00 94.06 215 ASN A N 1
ATOM 1730 C CA . ASN A 1 215 ? -18.578 0.295 23.580 1.00 94.06 215 ASN A CA 1
ATOM 1731 C C . ASN A 1 215 ? -17.479 1.349 23.378 1.00 94.06 215 ASN A C 1
ATOM 1733 O O . ASN A 1 215 ? -17.689 2.378 22.731 1.00 94.06 215 ASN A O 1
ATOM 1737 N N . LEU A 1 216 ? -16.299 1.105 23.953 1.00 95.31 216 LEU A N 1
ATOM 1738 C CA . LEU A 1 216 ? -15.220 2.088 23.993 1.00 95.31 216 LEU A CA 1
ATOM 1739 C C . LEU A 1 216 ? -13.857 1.475 23.653 1.00 95.31 216 LEU A C 1
ATOM 1741 O O . LEU A 1 216 ? -13.510 0.391 24.115 1.00 95.31 216 LEU A O 1
ATOM 1745 N N . LEU A 1 217 ? -13.051 2.209 22.888 1.00 95.75 217 LEU A N 1
ATOM 1746 C CA . LEU A 1 217 ? -11.615 1.987 22.741 1.00 95.75 217 LEU A CA 1
ATOM 1747 C C . LEU A 1 217 ? -10.855 2.966 23.622 1.00 95.75 217 LEU A C 1
ATOM 1749 O O . LEU A 1 217 ? -11.032 4.182 23.521 1.00 95.75 217 LEU A O 1
ATOM 1753 N N . ARG A 1 218 ? -9.965 2.441 24.458 1.00 97.00 218 ARG A N 1
ATOM 1754 C CA . ARG A 1 218 ? -8.951 3.237 25.141 1.00 97.00 218 ARG A CA 1
ATOM 1755 C C . ARG A 1 218 ? -7.665 3.210 24.323 1.00 97.00 218 ARG A C 1
ATOM 1757 O O . ARG A 1 218 ? -7.182 2.138 23.968 1.00 97.00 218 ARG A O 1
ATOM 1764 N N . LEU A 1 219 ? -7.123 4.393 24.053 1.00 96.38 219 LEU A N 1
ATOM 1765 C CA . LEU A 1 219 ? -5.907 4.586 23.272 1.00 96.38 219 LEU A CA 1
ATOM 1766 C C . LEU A 1 219 ? -4.860 5.291 24.129 1.00 96.38 219 LEU A C 1
ATOM 1768 O O . LEU A 1 219 ? -5.009 6.465 24.477 1.00 96.38 219 LEU A O 1
ATOM 1772 N N . ASP A 1 220 ? -3.785 4.582 24.450 1.00 95.06 220 ASP A N 1
ATOM 1773 C CA . ASP A 1 220 ? -2.681 5.143 25.218 1.00 95.06 220 ASP A CA 1
ATOM 1774 C C . ASP A 1 220 ? -1.553 5.551 24.258 1.00 95.06 220 ASP A C 1
ATOM 1776 O O . ASP A 1 220 ? -1.010 4.730 23.517 1.00 95.06 220 ASP A O 1
ATOM 1780 N N . TRP A 1 221 ? -1.191 6.837 24.264 1.00 92.50 221 TRP A N 1
ATOM 1781 C CA . TRP A 1 221 ? -0.248 7.438 23.312 1.00 92.50 221 TRP A CA 1
ATOM 1782 C C . TRP A 1 221 ? 1.085 7.813 23.971 1.00 92.50 221 TRP A C 1
ATOM 1784 O O . TRP A 1 221 ? 1.137 8.273 25.113 1.00 92.50 221 TRP A O 1
ATOM 1794 N N . LYS A 1 222 ? 2.180 7.701 23.215 1.00 89.25 222 LYS A N 1
ATOM 1795 C CA . LYS A 1 222 ? 3.484 8.289 23.531 1.00 89.25 222 LYS A CA 1
ATOM 1796 C C . LYS A 1 222 ? 3.350 9.820 23.605 1.00 89.25 222 LYS A C 1
ATOM 1798 O O . LYS A 1 222 ? 2.672 10.429 22.760 1.00 89.25 222 LYS A O 1
ATOM 1803 N N . PRO A 1 223 ? 4.014 10.467 24.578 1.00 78.38 223 PRO A N 1
ATOM 1804 C CA . PRO A 1 223 ? 4.066 11.919 24.642 1.00 78.38 223 PRO A CA 1
ATOM 1805 C C . PRO A 1 223 ? 4.827 12.492 23.438 1.00 78.38 223 PRO A C 1
ATOM 1807 O O . PRO A 1 223 ? 5.803 11.916 22.966 1.00 78.38 223 PRO A O 1
ATOM 1810 N N . VAL A 1 224 ? 4.409 13.674 22.974 1.00 68.56 224 VAL A N 1
ATOM 1811 C CA . VAL A 1 224 ? 4.978 14.374 21.797 1.00 68.56 224 VAL A CA 1
ATOM 1812 C C . VAL A 1 224 ? 6.497 14.595 21.920 1.00 68.56 224 VAL A C 1
ATOM 1814 O O . VAL A 1 224 ? 7.224 14.650 20.928 1.00 68.56 224 VAL A O 1
ATOM 1817 N N . SER A 1 225 ? 7.013 14.692 23.149 1.00 60.62 225 SER A N 1
ATOM 1818 C CA . SER A 1 225 ? 8.443 14.859 23.435 1.00 60.62 225 SER A CA 1
ATOM 1819 C C . SER A 1 225 ? 9.314 13.677 23.000 1.00 60.62 225 SER A C 1
ATOM 1821 O O . SER A 1 225 ? 10.513 13.863 22.826 1.00 60.62 225 SER A O 1
ATOM 1823 N N . GLU A 1 226 ? 8.736 12.488 22.813 1.00 60.81 226 GLU A N 1
ATOM 1824 C CA . GLU A 1 226 ? 9.451 11.279 22.378 1.00 60.81 226 GLU A CA 1
ATOM 1825 C C . GLU A 1 226 ? 9.549 11.157 20.840 1.00 60.81 226 GLU A C 1
ATOM 1827 O O . GLU A 1 226 ? 10.153 10.216 20.330 1.00 60.81 226 GLU A O 1
ATOM 1832 N N . GLU A 1 227 ? 8.997 12.107 20.075 1.00 59.12 227 GLU A N 1
ATOM 1833 C CA . GLU A 1 227 ? 9.071 12.099 18.609 1.00 59.12 227 GLU A CA 1
ATOM 1834 C C . GLU A 1 227 ? 10.408 12.615 18.054 1.00 59.12 227 GLU A C 1
ATOM 1836 O O . GLU A 1 227 ? 10.932 13.659 18.467 1.00 59.12 227 GLU A O 1
ATOM 1841 N N . SER A 1 228 ? 10.884 11.941 17.003 1.00 55.38 228 SER A N 1
ATOM 1842 C CA . SER A 1 228 ? 11.969 12.412 16.138 1.00 55.38 228 SER A CA 1
ATOM 1843 C C . SER A 1 228 ? 11.596 13.722 15.427 1.00 55.38 228 SER A C 1
ATOM 1845 O O . SER A 1 228 ? 10.547 13.831 14.789 1.00 55.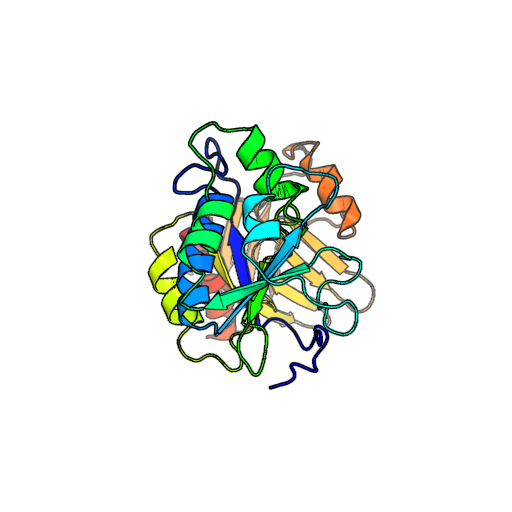38 228 SER A O 1
ATOM 1847 N N . LEU A 1 229 ? 12.499 14.708 15.476 1.00 47.09 229 LEU A N 1
ATOM 1848 C CA . LEU A 1 229 ? 12.333 16.032 14.857 1.00 47.09 229 LEU A CA 1
ATOM 1849 C C . LEU A 1 229 ? 12.098 15.980 13.335 1.00 47.09 229 LEU A C 1
ATOM 1851 O O . LEU A 1 229 ? 11.411 16.845 12.793 1.00 47.09 229 LEU A O 1
ATOM 1855 N N . LEU A 1 230 ? 12.626 14.962 12.647 1.00 52.00 230 LEU A N 1
ATOM 1856 C CA . LEU A 1 230 ? 12.430 14.784 11.203 1.00 52.00 230 LEU A CA 1
ATOM 1857 C C . LEU A 1 230 ? 10.986 14.373 10.870 1.00 52.00 230 LEU A C 1
ATOM 1859 O O . LEU A 1 230 ? 10.420 14.866 9.896 1.00 52.00 230 LEU A O 1
ATOM 1863 N N . ARG A 1 231 ? 10.347 13.555 11.720 1.00 54.31 231 ARG A N 1
ATOM 1864 C CA . ARG A 1 231 ? 8.942 13.141 11.542 1.00 54.31 231 ARG A CA 1
ATOM 1865 C C . ARG A 1 231 ? 7.959 14.292 11.775 1.00 54.31 231 ARG A C 1
ATOM 1867 O O . ARG A 1 231 ? 7.048 14.459 10.974 1.00 54.31 231 ARG A O 1
ATOM 1874 N N . ARG A 1 232 ? 8.220 15.167 12.756 1.00 48.47 232 ARG A N 1
ATOM 1875 C CA . ARG A 1 232 ? 7.418 16.392 13.004 1.00 48.47 232 ARG A CA 1
ATOM 1876 C C . ARG A 1 232 ? 7.369 17.368 11.827 1.00 48.47 232 ARG A C 1
ATOM 1878 O O . ARG A 1 232 ? 6.563 18.292 11.828 1.00 48.47 232 ARG A O 1
ATOM 1885 N N . THR A 1 233 ? 8.288 17.243 10.870 1.00 42.97 233 THR A N 1
ATOM 1886 C CA . THR A 1 233 ? 8.401 18.177 9.740 1.00 42.97 233 THR A CA 1
ATOM 1887 C C . THR A 1 233 ? 7.713 17.628 8.489 1.00 42.97 233 THR A C 1
ATOM 1889 O O . THR A 1 233 ? 7.094 18.400 7.764 1.00 42.97 233 THR A O 1
ATOM 1892 N N . ALA A 1 234 ? 7.739 16.306 8.279 1.00 47.91 234 ALA A N 1
ATOM 1893 C CA . ALA A 1 234 ? 7.061 15.647 7.159 1.00 47.91 234 ALA A CA 1
ATOM 1894 C C . ALA A 1 234 ? 5.525 15.739 7.260 1.00 47.91 234 ALA A C 1
ATOM 1896 O O . ALA A 1 234 ? 4.852 15.999 6.266 1.00 47.91 234 ALA A O 1
ATOM 1897 N N . TRP A 1 235 ? 4.965 15.617 8.467 1.00 46.25 235 TRP A N 1
ATOM 1898 C CA . TRP A 1 235 ? 3.511 15.632 8.672 1.00 46.25 235 TRP A CA 1
ATOM 1899 C C . TRP A 1 235 ? 2.872 17.028 8.649 1.00 46.25 235 TRP A C 1
ATOM 1901 O O . TRP A 1 235 ? 1.690 17.152 8.337 1.00 46.25 235 TRP A O 1
ATOM 1911 N N . ARG A 1 236 ? 3.650 18.103 8.858 1.00 43.81 236 ARG A N 1
ATOM 1912 C CA . ARG A 1 236 ? 3.159 19.496 8.757 1.00 43.81 236 ARG A CA 1
ATOM 1913 C C . ARG A 1 236 ? 2.681 19.893 7.362 1.00 43.81 236 ARG A C 1
ATOM 1915 O O . ARG A 1 236 ? 1.969 20.884 7.238 1.00 43.81 236 ARG A O 1
ATOM 1922 N N . VAL A 1 237 ? 3.083 19.157 6.328 1.00 42.94 237 VAL A N 1
ATOM 1923 C CA . VAL A 1 237 ? 2.657 19.395 4.941 1.00 42.94 237 VAL A CA 1
ATOM 1924 C C . VAL A 1 237 ? 1.324 18.686 4.634 1.00 42.94 237 VAL A C 1
ATOM 1926 O O . VAL A 1 237 ? 0.641 19.070 3.691 1.00 42.94 237 VAL A O 1
ATOM 1929 N N . LEU A 1 238 ? 0.907 17.708 5.457 1.00 44.12 238 LEU A N 1
ATOM 1930 C CA . LEU A 1 238 ? -0.229 16.809 5.188 1.00 44.12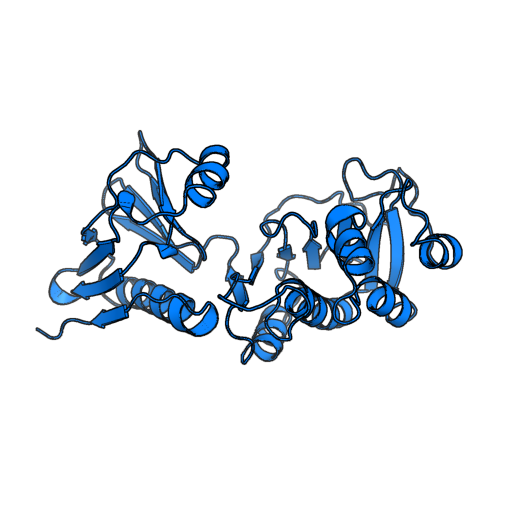 238 LEU A CA 1
ATOM 1931 C C . LEU A 1 238 ? -1.430 16.963 6.142 1.00 44.12 238 LEU A C 1
ATOM 1933 O O . LEU A 1 238 ? -2.478 16.371 5.894 1.00 44.12 238 LEU A O 1
ATOM 1937 N N . GLY A 1 239 ? -1.333 17.754 7.213 1.00 42.94 239 GLY A N 1
ATOM 1938 C CA . GLY A 1 239 ? -2.465 17.998 8.109 1.00 42.94 239 GLY A CA 1
ATOM 1939 C C . GLY A 1 239 ? -2.072 18.715 9.397 1.00 42.94 239 GLY A C 1
ATOM 1940 O O . GLY A 1 239 ? -0.912 18.716 9.802 1.00 42.94 239 GLY A O 1
ATOM 1941 N N . SER A 1 240 ? -3.043 19.363 10.041 1.00 41.72 240 SER A N 1
ATOM 1942 C CA . SER A 1 240 ? -2.841 20.137 11.267 1.00 41.72 240 SER A CA 1
ATOM 1943 C C . SER A 1 240 ? -2.504 19.245 12.469 1.00 41.72 240 SER A C 1
ATOM 1945 O O . SER A 1 240 ? -3.390 18.766 13.178 1.00 41.72 240 SER A O 1
ATOM 1947 N N . GLU A 1 241 ? -1.213 19.067 12.744 1.00 49.72 241 GLU A N 1
ATOM 1948 C CA . GLU A 1 241 ? -0.719 18.660 14.062 1.00 49.72 241 GLU A CA 1
ATOM 1949 C C . GLU A 1 241 ? -0.945 19.797 15.068 1.00 49.72 241 GLU A C 1
ATOM 1951 O O . GLU A 1 241 ? -0.139 20.724 15.162 1.00 49.72 241 GLU A O 1
ATOM 1956 N N . SER A 1 242 ? -2.021 19.741 15.854 1.00 50.34 242 SER A N 1
ATOM 1957 C CA . SER A 1 242 ? -2.064 20.516 17.108 1.00 50.34 242 SER A CA 1
ATOM 1958 C C . SER A 1 242 ? -3.064 20.042 18.165 1.00 50.34 242 SER A C 1
ATOM 1960 O O . SER A 1 242 ? -3.161 20.680 19.212 1.00 50.34 242 SER A O 1
ATOM 1962 N N . ALA A 1 243 ? -3.826 18.968 17.942 1.00 64.25 243 ALA A N 1
ATOM 1963 C CA . ALA A 1 243 ? -4.787 18.484 18.933 1.00 64.25 243 ALA A CA 1
ATOM 1964 C C . ALA A 1 243 ? -4.184 17.370 19.798 1.00 64.25 243 ALA A C 1
ATOM 1966 O O . ALA A 1 243 ? -3.480 16.493 19.299 1.00 64.25 243 ALA A O 1
ATOM 1967 N N . THR A 1 244 ? -4.480 17.384 21.099 1.00 78.00 244 THR A N 1
ATOM 1968 C CA . THR A 1 244 ? -4.203 16.249 21.987 1.00 78.00 244 THR A CA 1
ATOM 1969 C C . THR A 1 244 ? -4.885 14.999 21.416 1.00 78.00 244 THR A C 1
ATOM 1971 O O . THR A 1 244 ? -6.074 15.080 21.095 1.00 78.00 244 THR A O 1
ATOM 1974 N N . PRO A 1 245 ? -4.174 13.868 21.249 1.00 86.38 245 PRO A N 1
ATOM 1975 C CA . PRO A 1 245 ? -4.787 12.649 20.742 1.00 86.38 245 PRO A CA 1
ATOM 1976 C C . PRO A 1 245 ? -5.849 12.119 21.719 1.00 86.38 245 PRO A C 1
ATOM 1978 O O . PRO A 1 245 ? -5.678 12.252 22.937 1.00 86.38 245 PRO A O 1
ATOM 1981 N N . PRO A 1 246 ? -6.956 11.545 21.217 1.00 89.50 246 PRO A N 1
ATOM 1982 C CA . PRO A 1 246 ? -8.039 11.055 22.057 1.00 89.50 246 PRO A CA 1
ATOM 1983 C C . PRO A 1 246 ? -7.569 9.853 22.878 1.00 89.50 246 PRO A C 1
ATOM 1985 O O . PRO A 1 246 ? -7.040 8.888 22.334 1.00 89.50 246 PRO A O 1
ATOM 1988 N N . ALA A 1 247 ? -7.790 9.898 24.191 1.00 93.31 247 ALA A N 1
ATOM 1989 C CA . ALA A 1 247 ? -7.504 8.769 25.080 1.00 93.31 247 ALA A CA 1
ATOM 1990 C C . ALA A 1 247 ? -8.625 7.718 25.081 1.00 93.31 247 ALA A C 1
ATOM 1992 O O . ALA A 1 247 ? -8.418 6.574 25.481 1.00 93.31 247 ALA A O 1
ATOM 1993 N N . LYS A 1 248 ? -9.833 8.124 24.679 1.00 94.12 248 LYS A N 1
ATOM 1994 C CA . LYS A 1 248 ? -11.036 7.298 24.644 1.00 94.12 248 LYS A CA 1
ATOM 1995 C C . LYS A 1 248 ? -11.845 7.631 23.400 1.00 94.12 248 LYS A C 1
ATOM 1997 O O . LYS A 1 248 ? -12.018 8.813 23.103 1.00 94.12 248 LYS A O 1
ATOM 2002 N N . ILE A 1 249 ? -12.326 6.607 22.708 1.00 94.19 249 ILE A N 1
ATOM 2003 C CA . ILE A 1 249 ? -13.160 6.735 21.513 1.00 94.19 249 ILE A CA 1
ATOM 2004 C C . ILE A 1 249 ? -14.328 5.767 21.627 1.00 94.19 249 ILE A C 1
ATOM 2006 O O . ILE A 1 249 ? -14.131 4.596 21.934 1.00 94.19 249 ILE A O 1
ATOM 2010 N N . GLU A 1 250 ? -15.536 6.254 21.378 1.00 95.38 250 GLU A N 1
ATOM 2011 C CA . GLU A 1 250 ? -16.717 5.401 21.280 1.00 95.38 250 GLU A CA 1
ATOM 2012 C C . GLU A 1 250 ? -16.653 4.555 20.003 1.00 95.38 250 GLU A C 1
ATOM 2014 O O . GLU A 1 250 ? -16.213 5.020 18.948 1.00 95.38 250 GLU A O 1
ATOM 2019 N N . ILE A 1 251 ? -17.104 3.308 20.092 1.00 95.00 251 ILE A N 1
ATOM 2020 C CA . ILE A 1 251 ? -17.202 2.380 18.964 1.00 95.00 251 ILE A CA 1
ATOM 2021 C C . ILE A 1 251 ? -18.632 1.846 18.833 1.00 95.00 251 ILE A C 1
ATOM 2023 O O . ILE A 1 251 ? -19.376 1.813 19.811 1.00 95.00 251 ILE A O 1
ATOM 2027 N N . PRO A 1 252 ? -19.063 1.431 17.631 1.00 93.88 252 PRO A N 1
ATOM 2028 C CA . PRO A 1 252 ? -20.334 0.739 17.460 1.00 93.88 252 PRO A CA 1
ATOM 2029 C C . PRO A 1 252 ? -20.393 -0.570 18.264 1.00 93.88 252 PRO A C 1
ATOM 2031 O O . PRO A 1 252 ? -19.390 -1.252 18.464 1.00 93.88 252 PRO A O 1
ATOM 2034 N N . THR A 1 253 ? -21.605 -0.932 18.686 1.00 90.25 253 THR A N 1
ATOM 2035 C CA . THR A 1 253 ? -21.884 -2.198 19.388 1.00 90.25 253 THR A CA 1
ATOM 2036 C C . THR A 1 253 ? -21.705 -3.417 18.471 1.00 90.25 253 THR A C 1
ATOM 2038 O O . THR A 1 253 ? -21.927 -3.338 17.259 1.00 90.25 253 THR A O 1
ATOM 2041 N N . GLY A 1 254 ? -21.354 -4.564 19.060 1.00 90.12 254 GLY A N 1
ATOM 2042 C CA . GLY A 1 254 ? -21.277 -5.855 18.365 1.00 90.12 254 GLY A CA 1
ATOM 2043 C C . GLY A 1 254 ? -20.201 -5.901 17.275 1.00 90.12 254 GLY A C 1
ATOM 2044 O O . GLY A 1 254 ? -19.111 -5.358 17.451 1.00 90.12 254 GLY A O 1
ATOM 2045 N N . GLU A 1 255 ? -20.529 -6.509 16.129 1.00 90.44 255 GLU A N 1
ATOM 2046 C CA . GLU A 1 255 ? -19.590 -6.747 15.017 1.00 90.44 255 GLU A CA 1
ATOM 2047 C C . GLU A 1 255 ? -18.879 -5.480 14.518 1.00 90.44 255 GLU A C 1
ATOM 2049 O O . GLU A 1 255 ? -17.771 -5.551 13.993 1.00 90.44 255 GLU A O 1
ATOM 2054 N N . GLY A 1 256 ? -19.510 -4.307 14.638 1.00 90.62 256 GLY A N 1
ATOM 2055 C CA . GLY A 1 256 ? -18.886 -3.049 14.231 1.00 90.62 256 GLY A CA 1
ATOM 2056 C C . GLY A 1 256 ? -17.657 -2.717 15.078 1.00 90.62 256 GLY A C 1
ATOM 2057 O O . GLY A 1 256 ? -16.638 -2.294 14.538 1.00 90.62 256 GLY A O 1
ATOM 2058 N N . GLY A 1 257 ? -17.751 -2.916 16.394 1.00 92.56 257 GLY A N 1
ATOM 2059 C CA . GLY A 1 257 ? -16.650 -2.685 17.323 1.00 92.56 257 GLY A CA 1
ATOM 2060 C C . GLY A 1 257 ? -15.533 -3.711 17.151 1.00 92.56 257 GLY A C 1
ATOM 2061 O O . GLY A 1 257 ? -14.359 -3.345 17.149 1.00 92.56 257 GLY A O 1
ATOM 2062 N N . GLU A 1 258 ? -15.901 -4.979 16.949 1.00 93.94 258 GLU A N 1
ATOM 2063 C CA . GLU A 1 258 ? -14.955 -6.073 16.692 1.00 93.94 258 GLU A CA 1
ATOM 2064 C C . GLU A 1 258 ? -14.126 -5.806 15.430 1.00 93.94 258 GLU A C 1
ATOM 2066 O O . GLU A 1 258 ? -12.901 -5.862 15.483 1.00 93.94 258 GLU A O 1
ATOM 2071 N N . LYS A 1 259 ? -14.763 -5.367 14.334 1.00 95.06 259 LYS A N 1
ATOM 2072 C CA . LYS A 1 259 ? -14.068 -5.004 13.085 1.00 95.06 259 LYS A CA 1
ATOM 2073 C C . LYS A 1 259 ? -13.028 -3.898 13.262 1.00 95.06 259 LYS A C 1
ATOM 2075 O O . LYS A 1 259 ? -11.996 -3.917 12.595 1.00 95.06 259 LYS A O 1
ATOM 2080 N N . ILE A 1 260 ? -13.284 -2.925 14.138 1.00 96.19 260 ILE A N 1
ATOM 2081 C CA . ILE A 1 260 ? -12.318 -1.850 14.410 1.00 96.19 260 ILE A CA 1
ATOM 2082 C C . ILE A 1 260 ? -11.106 -2.412 15.158 1.00 96.19 260 ILE A C 1
ATOM 2084 O O . ILE A 1 260 ? -9.970 -2.076 14.823 1.00 96.19 260 ILE A O 1
ATOM 2088 N N . LEU A 1 261 ? -11.326 -3.279 16.150 1.00 96.06 261 LEU A N 1
ATOM 2089 C CA . LEU A 1 261 ? -10.230 -3.912 16.879 1.00 96.06 261 LEU A CA 1
ATOM 2090 C C . LEU A 1 261 ? -9.409 -4.844 15.975 1.00 96.06 261 LEU A C 1
ATOM 2092 O O . LEU A 1 261 ? -8.178 -4.799 16.008 1.00 96.06 261 LEU A O 1
ATOM 2096 N N . ASP A 1 262 ? -10.074 -5.618 15.117 1.00 96.25 262 ASP A N 1
ATOM 2097 C CA . ASP A 1 262 ? -9.437 -6.481 14.120 1.00 96.25 262 ASP A CA 1
ATOM 2098 C C . ASP A 1 262 ? -8.554 -5.682 13.156 1.00 96.25 262 ASP A C 1
ATOM 2100 O O . ASP A 1 262 ? -7.453 -6.118 12.822 1.00 96.25 262 ASP A O 1
ATOM 2104 N N . ALA A 1 263 ? -8.973 -4.476 12.762 1.00 96.56 263 ALA A N 1
ATOM 2105 C CA . ALA A 1 263 ? -8.144 -3.594 11.946 1.00 96.56 263 ALA A CA 1
ATOM 2106 C C . ALA A 1 263 ? -6.845 -3.184 12.669 1.00 96.56 263 ALA A C 1
ATOM 2108 O O . ALA A 1 263 ? -5.774 -3.199 12.060 1.00 96.56 263 ALA A O 1
ATOM 2109 N N . PHE A 1 264 ? -6.887 -2.887 13.975 1.00 97.00 264 PHE A N 1
ATOM 2110 C CA . PHE A 1 264 ? -5.666 -2.648 14.761 1.00 97.00 264 PHE A CA 1
ATOM 2111 C C . PHE A 1 264 ? -4.790 -3.904 14.872 1.00 97.00 264 PHE A C 1
ATOM 2113 O O . PHE A 1 264 ? -3.566 -3.811 14.736 1.00 97.00 264 PHE A O 1
ATOM 2120 N N . HIS A 1 265 ? -5.388 -5.083 15.067 1.00 96.12 265 HIS A N 1
ATOM 2121 C CA . HIS A 1 265 ? -4.650 -6.349 15.040 1.00 96.12 265 HIS A CA 1
ATOM 2122 C C . HIS A 1 265 ? -3.955 -6.568 13.691 1.00 96.12 265 HIS A C 1
ATOM 2124 O O . HIS A 1 265 ? -2.759 -6.865 13.666 1.00 96.12 265 HIS A O 1
ATOM 2130 N N . GLN A 1 266 ? -4.658 -6.339 12.581 1.00 94.31 266 GLN A N 1
ATOM 2131 C CA . GLN A 1 266 ? -4.121 -6.479 11.230 1.00 94.31 266 GLN A CA 1
ATOM 2132 C C . GLN A 1 266 ? -2.935 -5.539 10.990 1.00 94.31 266 GLN A C 1
ATOM 2134 O O . GLN A 1 266 ? -1.905 -5.965 10.468 1.00 94.31 266 GLN A O 1
ATOM 2139 N N . LEU A 1 267 ? -3.042 -4.270 11.395 1.00 94.94 267 LEU A N 1
ATOM 2140 C CA . LEU A 1 267 ? -1.945 -3.305 11.276 1.00 94.94 267 LEU A CA 1
ATOM 2141 C C . LEU A 1 267 ? -0.725 -3.740 12.090 1.00 94.94 267 LEU A C 1
ATOM 2143 O O . LEU A 1 267 ? 0.402 -3.704 11.590 1.00 94.94 267 LEU A O 1
ATOM 2147 N N . ARG A 1 268 ? -0.932 -4.190 13.329 1.00 94.44 268 ARG A N 1
ATOM 2148 C CA . ARG A 1 268 ? 0.141 -4.712 14.179 1.00 94.44 268 ARG A CA 1
ATOM 2149 C C . ARG A 1 268 ? 0.831 -5.920 13.555 1.00 94.44 268 ARG A C 1
ATOM 2151 O O . ARG A 1 268 ? 2.057 -5.943 13.477 1.00 94.44 268 ARG A O 1
ATOM 2158 N N . GLU A 1 269 ? 0.062 -6.902 13.105 1.00 93.00 269 GLU A N 1
ATOM 2159 C CA . GLU A 1 269 ? 0.582 -8.155 12.563 1.00 93.00 269 GLU A CA 1
ATOM 2160 C C . GLU A 1 269 ? 1.289 -7.949 11.218 1.00 93.00 269 GLU A C 1
ATOM 2162 O O . GLU A 1 269 ? 2.462 -8.298 11.075 1.00 93.00 269 GLU A O 1
ATOM 2167 N N . LYS A 1 270 ? 0.606 -7.327 10.251 1.00 92.62 270 LYS A N 1
ATOM 2168 C CA . LYS A 1 270 ? 1.100 -7.189 8.875 1.00 92.62 270 LYS A CA 1
ATOM 2169 C C . LYS A 1 270 ? 2.143 -6.087 8.744 1.00 92.62 270 LYS A C 1
ATOM 2171 O O . LYS A 1 270 ? 3.213 -6.309 8.181 1.00 92.62 270 LYS A O 1
ATOM 2176 N N . LEU A 1 271 ? 1.885 -4.911 9.317 1.00 92.50 271 LEU A N 1
ATOM 2177 C CA . LEU A 1 271 ? 2.788 -3.760 9.200 1.00 92.50 271 LEU A CA 1
ATOM 2178 C C . LEU A 1 271 ? 3.800 -3.667 10.342 1.00 92.50 271 LEU A C 1
ATOM 2180 O O . LEU A 1 271 ? 4.688 -2.815 10.300 1.00 92.50 271 LEU A O 1
ATOM 2184 N N . GLY A 1 272 ? 3.717 -4.543 11.345 1.00 90.94 272 GLY A N 1
ATOM 2185 C CA . GLY A 1 272 ? 4.696 -4.624 12.424 1.00 90.94 272 GLY A CA 1
ATOM 2186 C C . GLY A 1 272 ? 4.660 -3.430 13.374 1.00 90.94 272 GLY A C 1
ATOM 2187 O O . GLY A 1 272 ? 5.723 -3.008 13.836 1.00 90.94 272 GLY A O 1
ATOM 2188 N N . TYR A 1 273 ? 3.491 -2.824 13.605 1.00 92.25 273 TYR A N 1
ATOM 2189 C CA . TYR A 1 273 ? 3.366 -1.791 14.637 1.00 92.25 273 TYR A CA 1
ATOM 2190 C C . TYR A 1 273 ? 3.736 -2.347 16.017 1.00 92.25 273 TYR A C 1
ATOM 2192 O O . TYR A 1 273 ? 3.532 -3.524 16.301 1.00 92.25 273 TYR A O 1
ATOM 2200 N N . GLU A 1 274 ? 4.316 -1.497 16.863 1.00 92.38 274 GLU A N 1
ATOM 2201 C CA . GLU A 1 274 ? 4.848 -1.902 18.172 1.00 92.38 274 GLU A CA 1
ATOM 2202 C C . GLU A 1 274 ? 3.845 -1.745 19.320 1.00 92.38 274 GLU A C 1
ATOM 2204 O O . GLU A 1 274 ? 4.163 -2.118 20.445 1.00 92.38 274 GLU A O 1
ATOM 2209 N N . TYR A 1 275 ? 2.662 -1.176 19.069 1.00 94.56 275 TYR A N 1
ATOM 2210 C CA . TYR A 1 275 ? 1.629 -1.079 20.096 1.00 94.56 275 TYR A CA 1
ATOM 2211 C C . TYR A 1 275 ? 1.018 -2.446 20.408 1.00 94.56 275 TYR A C 1
ATOM 2213 O O . TYR A 1 275 ? 0.987 -3.344 19.562 1.00 94.56 275 TYR A O 1
ATOM 2221 N N . ASP A 1 276 ? 0.477 -2.583 21.612 1.00 96.06 276 ASP A N 1
ATOM 2222 C CA . ASP A 1 276 ? -0.296 -3.755 22.013 1.00 96.06 276 ASP A CA 1
ATOM 2223 C C . ASP A 1 276 ? -1.789 -3.561 21.741 1.00 96.06 276 ASP A C 1
ATOM 2225 O O . ASP A 1 276 ? -2.296 -2.437 21.734 1.00 96.06 276 ASP A O 1
ATOM 2229 N N . VAL A 1 277 ? -2.487 -4.667 21.485 1.00 95.62 277 VAL A N 1
ATOM 2230 C CA . VAL A 1 277 ? -3.931 -4.688 21.232 1.00 95.62 277 VAL A CA 1
ATOM 2231 C C . VAL A 1 277 ? -4.551 -5.734 22.145 1.00 95.62 277 VAL A C 1
ATOM 2233 O O . VAL A 1 277 ? -4.183 -6.908 22.083 1.00 95.62 277 VAL A O 1
ATOM 2236 N N . GLU A 1 278 ? -5.458 -5.296 23.011 1.00 94.62 278 GLU A N 1
ATOM 2237 C CA . GLU A 1 278 ? -6.037 -6.112 24.074 1.00 94.62 278 GLU A CA 1
ATOM 2238 C C . GLU A 1 278 ? -7.55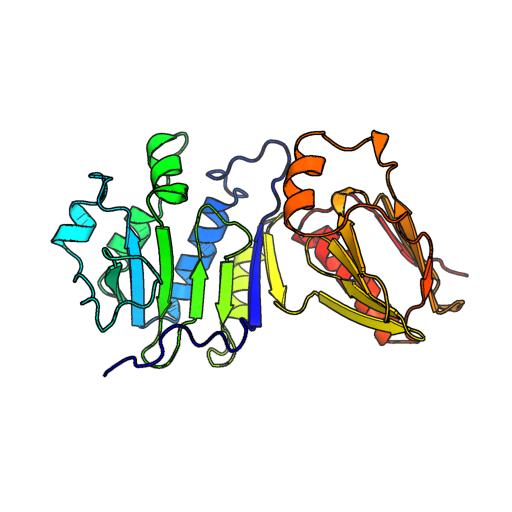3 -5.932 24.156 1.00 94.62 278 GLU A C 1
ATOM 2240 O O . GLU A 1 278 ? -8.099 -4.857 23.904 1.00 94.62 278 GLU A O 1
ATOM 2245 N N . THR A 1 279 ? -8.233 -6.983 24.598 1.00 89.88 279 THR A N 1
ATOM 2246 C CA . THR A 1 279 ? -9.630 -6.931 25.033 1.00 89.88 279 THR A CA 1
ATOM 2247 C C . THR A 1 279 ? -9.670 -7.003 26.550 1.00 89.88 279 THR A C 1
ATOM 2249 O O . THR A 1 279 ? -9.140 -7.957 27.127 1.00 89.88 279 THR A O 1
ATOM 2252 N N . SER A 1 280 ? -10.317 -6.047 27.214 1.00 81.62 280 SER A N 1
ATOM 2253 C CA . SER A 1 280 ? -10.583 -6.207 28.642 1.00 81.62 280 SER A CA 1
ATOM 2254 C C . SER A 1 280 ? -11.698 -7.229 28.817 1.00 81.62 280 SER A C 1
ATOM 2256 O O . SER A 1 280 ? -12.788 -7.067 28.272 1.00 81.62 280 SER A O 1
ATOM 2258 N N . SER A 1 281 ? -11.412 -8.290 29.565 1.00 60.66 281 SER A N 1
ATOM 2259 C CA . SER A 1 281 ? -12.463 -9.135 30.129 1.00 60.66 281 SER A CA 1
ATOM 2260 C C . SER A 1 281 ? -13.005 -8.408 31.357 1.00 60.66 281 SER A C 1
ATOM 2262 O O . SER A 1 281 ? -12.198 -7.938 32.162 1.00 60.66 281 SER A O 1
ATOM 2264 N N . ASP A 1 282 ? -14.325 -8.264 31.458 1.00 51.38 282 ASP A N 1
ATOM 2265 C CA . ASP A 1 282 ? -14.983 -7.785 32.682 1.00 51.38 282 ASP A CA 1
ATOM 2266 C C . ASP A 1 282 ? -14.600 -8.643 33.908 1.00 51.38 282 ASP A C 1
ATOM 2268 O O . ASP A 1 282 ? -14.442 -9.882 33.754 1.00 51.38 282 ASP A O 1
#

Foldseek 3Di:
DAPPDLPPPPDFFKFKAFDDDPPDDLQPCLHVLVLLLLLVLLLLVQFQKKKWQFAPVDPPCVVQVVPWDFDCPSRDNDPPRPGITMDGPPVCVVVVSVLSDDPPPRVVSVCRNQPRRQKMWGHHPHGTAWIAGRVPSLRTGGHCVPPPCSQVVSCVSLVPNAQIHMGTPQAQAWDDDDQKIWGHHLQWIWIDGPPDIDTGGLLQWAEWEDPLVQQKIFTDGHDPVPDDPVVVVVCVVPGDPDDDDDRMDGFDHDPRSVSVLVSVVCSCGRSVRNHYRYYDDD

Radius of gyration: 20.85 Å; chains: 1; bounding box: 47×37×62 Å

Sequence (282 aa):
MEFTEKFNAAEPTHRLVTRRLSGVKDWDELGGVTVENQAIRVLMDYGTAVHLGLDPKHGQFETVQRELTQVPDSKCMFIGSDHEFRASLPEDRALVESVLEIPDGDTDAWTDRLFYFVEFAVLTDQSWIYRSVPHEAHIREINAGRHEGVIEKLNETLDQVRGSAVVPFSGLASWTTGDTTYDLKWDSLYWSDREKSASYDLERLRQVTALFSENLLRLDWKPVSEESLLRRTAWRVLGSESATPPAKIEIPTGEGGEKILDAFHQLREKLGYEYDVETSSD

Secondary structure (DSSP, 8-state):
---------S--SEEEEE---TT--TTSTTSHHHHHHHHHHHHHTT-SEEEEEE-TT-GGGHHHHHHSEEPPGGG--STT-S-EEEEETTTTHHHHHHHH---TT-HHHHHIIIIIEEEEEEE-SS-EEEEEETTEEEEEEE--TT-TTHHHHHHHHHTT-TTEEEEETT-SEEEEETTEEEEE-SSEEEEE-SS-EEEEEGGGEEEEEEEGGGTEEEEEE--GGGS-TTHHHHGGGTS---SPPPSEEE--STHHHHHHHHHHHHHHHHH----EEEE---